Protein AF-F2R8B9-F1 (afdb_monomer_lite)

Foldseek 3Di:
DAFFDQDPVRDTHGDPDDDDDDDDDPLVVQCVVVVHPDSCPGPLNVVLVVPVCVQAVADPVLSVLLSVLLLVLLVLVLVVAAQDDDDSNVVSLVSLVVNLLRRPVVPNVDALVSPDLCSSVSSCVVVVRPDHSVSSSVRSVVSVVVVVVLLVLLVVVCPDPVNVPDDDPVNQVCCCPVSVQHPVNNVSNVVD

Structure (mmCIF, N/CA/C/O backbone):
data_AF-F2R8B9-F1
#
_entry.id   AF-F2R8B9-F1
#
loop_
_atom_site.group_PDB
_atom_site.id
_atom_site.type_symbol
_atom_site.label_atom_id
_atom_site.label_alt_id
_atom_site.label_comp_id
_atom_site.label_asym_id
_atom_site.label_entity_id
_atom_site.label_seq_id
_atom_site.pdbx_PDB_ins_code
_atom_site.Cartn_x
_atom_site.Cartn_y
_atom_site.Cartn_z
_atom_site.occupancy
_atom_site.B_iso_or_equiv
_atom_site.auth_seq_id
_atom_site.auth_comp_id
_atom_site.auth_asym_id
_atom_site.auth_atom_id
_atom_site.pdbx_PDB_model_num
ATOM 1 N N . MET A 1 1 ? -1.316 12.228 27.483 1.00 88.25 1 MET A N 1
ATOM 2 C CA . MET A 1 1 ? -1.878 13.438 28.135 1.00 88.25 1 MET A CA 1
ATOM 3 C C . MET A 1 1 ? -1.806 14.605 27.165 1.00 88.25 1 MET A C 1
ATOM 5 O O . MET A 1 1 ? -0.726 15.134 26.930 1.00 88.25 1 MET A O 1
ATOM 9 N N . MET A 1 2 ? -2.946 14.990 26.603 1.00 95.56 2 MET A N 1
ATOM 10 C CA . MET A 1 2 ? -3.101 16.146 25.724 1.00 95.56 2 MET A CA 1
ATOM 11 C C . MET A 1 2 ? -3.180 17.415 26.576 1.00 95.56 2 MET A C 1
ATOM 13 O O . MET A 1 2 ? -4.106 17.583 27.370 1.00 95.56 2 MET A O 1
ATOM 17 N N . ARG A 1 3 ? -2.172 18.286 26.452 1.00 97.00 3 ARG A N 1
ATOM 18 C CA . ARG A 1 3 ? -2.032 19.501 27.280 1.00 97.00 3 ARG A CA 1
ATOM 19 C C . ARG A 1 3 ? -1.930 20.797 26.483 1.00 97.00 3 ARG A C 1
ATOM 21 O O . ARG A 1 3 ? -2.226 21.846 27.042 1.00 97.00 3 ARG A O 1
ATOM 28 N N . HIS A 1 4 ? -1.525 20.729 25.219 1.00 97.31 4 HIS A N 1
ATOM 29 C CA . HIS A 1 4 ? -1.279 21.908 24.394 1.00 97.31 4 HIS A CA 1
ATOM 30 C C . HIS A 1 4 ? -1.827 21.708 22.982 1.00 97.31 4 HIS A C 1
ATOM 32 O O . HIS A 1 4 ? -1.803 20.592 22.463 1.00 97.31 4 HIS A O 1
ATOM 38 N N . ARG A 1 5 ? -2.270 22.800 22.359 1.00 96.31 5 ARG A N 1
ATOM 39 C CA . ARG A 1 5 ? -2.471 22.920 20.915 1.00 96.31 5 ARG A CA 1
ATOM 40 C C . ARG A 1 5 ? -1.216 23.548 20.313 1.00 96.31 5 ARG A C 1
ATOM 42 O O . ARG A 1 5 ? -0.769 24.586 20.794 1.00 96.31 5 ARG A O 1
ATOM 49 N N . ARG A 1 6 ? -0.664 22.927 19.270 1.00 96.81 6 ARG A N 1
ATOM 50 C CA . ARG A 1 6 ? 0.419 23.510 18.467 1.00 96.81 6 ARG A CA 1
ATOM 51 C C . ARG A 1 6 ? -0.180 24.434 17.401 1.00 96.81 6 ARG A C 1
ATOM 53 O O . ARG A 1 6 ? -1.133 24.028 16.737 1.00 96.81 6 ARG A O 1
ATOM 60 N N . LEU A 1 7 ? 0.342 25.652 17.283 1.00 97.44 7 LEU A N 1
ATOM 61 C CA . LEU A 1 7 ? -0.013 26.613 16.231 1.00 97.44 7 LEU A CA 1
ATOM 62 C C . LEU A 1 7 ? 0.938 26.492 15.027 1.00 97.44 7 LEU A C 1
ATOM 64 O O . LEU A 1 7 ? 1.948 25.788 15.101 1.00 97.44 7 LEU A O 1
ATOM 68 N N . ASP A 1 8 ? 0.615 27.176 13.928 1.00 97.12 8 ASP A N 1
ATOM 69 C CA . ASP A 1 8 ? 1.377 27.115 12.669 1.00 97.12 8 ASP A CA 1
ATOM 70 C C . ASP A 1 8 ? 2.800 27.685 12.802 1.00 97.12 8 ASP A C 1
ATOM 72 O O . ASP A 1 8 ? 3.721 27.224 12.132 1.00 97.12 8 ASP A O 1
ATOM 76 N N . ASP A 1 9 ? 3.005 28.628 13.726 1.00 96.62 9 ASP A N 1
ATOM 77 C CA . ASP A 1 9 ? 4.320 29.168 14.099 1.00 96.62 9 ASP A CA 1
ATOM 78 C C . ASP A 1 9 ? 5.127 28.227 15.021 1.00 96.62 9 ASP A C 1
ATOM 80 O O . ASP A 1 9 ? 6.243 28.541 15.434 1.00 96.62 9 ASP A O 1
ATOM 84 N N . GLY A 1 10 ? 4.566 27.061 15.361 1.00 96.62 10 GLY A N 1
ATOM 85 C CA . GLY A 1 10 ? 5.165 26.060 16.237 1.00 96.62 10 GLY A CA 1
ATOM 86 C C . GLY A 1 10 ? 4.976 26.319 17.733 1.00 96.62 10 GLY A C 1
ATOM 87 O O . GLY A 1 10 ? 5.357 25.455 18.532 1.00 96.62 10 GLY A O 1
ATOM 88 N N . SER A 1 11 ? 4.373 27.444 18.128 1.00 97.44 11 SER A N 1
ATOM 89 C CA . SER A 1 11 ? 4.093 27.757 19.530 1.00 97.44 11 SER A CA 1
ATOM 90 C C . SER A 1 11 ? 3.071 26.787 20.139 1.00 97.44 11 SER A C 1
ATOM 92 O O . SER A 1 11 ? 2.244 26.182 19.447 1.00 97.44 11 SER A O 1
ATOM 94 N N . LEU A 1 12 ? 3.158 26.590 21.459 1.00 97.88 12 LEU A N 1
ATOM 95 C CA . LEU A 1 12 ? 2.305 25.670 22.212 1.00 97.88 12 LEU A CA 1
ATOM 96 C C . LEU A 1 12 ? 1.383 26.455 23.143 1.00 97.88 12 LEU A C 1
ATOM 98 O O . LEU A 1 12 ? 1.830 27.024 24.136 1.00 97.88 12 LEU A O 1
ATOM 102 N N . VAL A 1 13 ? 0.084 26.431 22.856 1.00 97.44 13 VAL A N 1
ATOM 103 C CA . VAL A 1 13 ? -0.937 27.083 23.684 1.00 97.44 13 VAL A CA 1
ATOM 104 C C . VAL A 1 13 ? -1.591 26.043 24.593 1.00 97.44 13 VAL A C 1
ATOM 106 O O . VAL A 1 13 ? -1.991 24.987 24.093 1.00 97.44 13 VAL A O 1
ATOM 109 N N . PRO A 1 14 ? -1.722 26.287 25.910 1.00 97.62 14 PRO A N 1
ATOM 110 C CA . PRO A 1 14 ? -2.419 25.372 26.808 1.00 97.62 14 PRO A CA 1
ATOM 111 C C . PRO A 1 14 ? -3.844 25.072 26.329 1.00 97.62 14 PRO A C 1
ATOM 113 O O . PRO A 1 14 ? -4.579 25.972 25.926 1.00 97.62 14 PRO A O 1
ATOM 116 N N . LEU A 1 15 ? -4.248 23.802 26.387 1.00 97.44 15 LEU A N 1
ATOM 117 C CA . LEU A 1 15 ? -5.636 23.433 26.121 1.00 97.44 15 LEU A CA 1
ATOM 118 C C . LEU A 1 15 ? -6.533 23.925 27.269 1.00 97.44 15 LEU A C 1
ATOM 120 O O . LEU A 1 15 ? -6.156 23.741 28.431 1.00 97.44 15 LEU A O 1
ATOM 124 N N . PRO A 1 16 ? -7.735 24.460 26.975 1.00 95.88 16 PRO A N 1
ATOM 125 C CA . PRO A 1 16 ? -8.705 24.844 28.004 1.00 95.88 16 PRO A CA 1
ATOM 126 C C . PRO A 1 16 ? -9.072 23.678 28.929 1.00 95.88 16 PRO A C 1
ATOM 128 O O . PRO A 1 16 ? -9.224 23.854 30.134 1.00 95.88 16 PRO A O 1
ATOM 131 N N . GLN A 1 17 ? -9.152 22.472 28.362 1.00 96.81 17 GLN A N 1
ATOM 132 C CA . GLN A 1 17 ? -9.369 21.227 29.084 1.00 96.81 17 GLN A CA 1
ATOM 133 C C . GLN A 1 17 ? -8.264 20.228 28.734 1.00 96.81 17 GLN A C 1
ATOM 135 O O . GLN A 1 17 ? -7.987 19.963 27.563 1.00 96.81 17 GLN A O 1
ATOM 140 N N . ARG A 1 18 ? -7.627 19.663 29.762 1.00 96.44 18 ARG A N 1
ATOM 141 C CA . ARG A 1 18 ? -6.611 18.618 29.601 1.00 96.44 18 ARG A CA 1
ATOM 142 C C . ARG A 1 18 ? -7.305 17.283 29.381 1.00 96.44 18 ARG A C 1
ATOM 144 O O . ARG A 1 18 ? -8.150 16.899 30.182 1.00 96.44 18 ARG A O 1
ATOM 151 N N . ASN A 1 19 ? -6.902 16.572 28.336 1.00 96.50 19 ASN A N 1
ATOM 152 C CA . ASN A 1 19 ? -7.514 15.303 27.951 1.00 96.50 19 ASN A CA 1
ATOM 153 C C . ASN A 1 19 ? -6.488 14.164 27.981 1.00 96.50 19 ASN A C 1
ATOM 155 O O . ASN A 1 19 ? -5.269 14.377 27.999 1.00 96.50 19 ASN A O 1
ATOM 159 N N . VAL A 1 20 ? -6.985 12.933 27.959 1.00 97.31 20 VAL A N 1
ATOM 160 C CA . VAL A 1 20 ? -6.176 11.727 27.783 1.00 97.31 20 VAL A CA 1
ATOM 161 C C . VAL A 1 20 ? -6.445 11.184 26.384 1.00 97.31 20 VAL A C 1
ATOM 163 O O . VAL A 1 20 ? -7.590 11.114 25.960 1.00 97.31 20 VAL A O 1
ATOM 166 N N . ASP A 1 21 ? -5.372 10.834 25.686 1.00 95.62 21 ASP A N 1
ATOM 167 C CA . ASP A 1 21 ? -5.393 10.160 24.391 1.00 95.62 21 ASP A CA 1
ATOM 168 C C . ASP A 1 21 ? -4.453 8.958 24.519 1.00 95.62 21 ASP A C 1
ATOM 170 O O . ASP A 1 21 ? -3.326 9.112 25.014 1.00 95.62 21 ASP A O 1
ATOM 174 N N . THR A 1 22 ? -4.949 7.771 24.184 1.00 96.19 22 THR A N 1
ATOM 175 C CA . THR A 1 22 ? -4.231 6.498 24.300 1.00 96.19 22 THR A CA 1
ATOM 176 C C . THR A 1 22 ? -4.379 5.720 23.006 1.00 96.19 22 THR A C 1
ATOM 178 O O . THR A 1 22 ? -5.481 5.616 22.478 1.00 96.19 22 THR A O 1
ATOM 181 N N . GLY A 1 23 ? -3.299 5.089 22.557 1.00 95.69 23 GLY A N 1
ATOM 182 C CA . GLY A 1 23 ? -3.321 4.154 21.439 1.00 95.69 23 GLY A CA 1
ATOM 183 C C . GLY A 1 23 ? -2.624 2.856 21.818 1.00 95.69 23 GLY A C 1
ATOM 184 O O . GLY A 1 23 ? -1.558 2.877 22.435 1.00 95.69 23 GLY A O 1
ATOM 185 N N . LEU A 1 24 ? -3.221 1.733 21.430 1.00 95.88 24 LEU A N 1
ATOM 186 C CA . LEU A 1 24 ? -2.632 0.405 21.534 1.00 95.88 24 LEU A CA 1
ATOM 187 C C . LEU A 1 24 ? -2.786 -0.280 20.177 1.00 95.88 24 LEU A C 1
ATOM 189 O O . LEU A 1 24 ? -3.894 -0.377 19.660 1.00 95.88 24 LEU A O 1
ATOM 193 N N . GLY A 1 25 ? -1.676 -0.718 19.584 1.00 96.19 25 GLY A N 1
ATOM 194 C CA . GLY A 1 25 ? -1.714 -1.388 18.284 1.00 96.19 25 GLY A CA 1
ATOM 195 C C . GLY A 1 25 ? -2.393 -2.748 18.405 1.00 96.19 25 GLY A C 1
ATOM 196 O O . GLY A 1 25 ? -1.872 -3.612 19.111 1.00 96.19 25 GLY A O 1
ATOM 197 N N . LEU A 1 26 ? -3.518 -2.934 17.713 1.00 95.38 26 LEU A N 1
ATOM 198 C CA . LEU A 1 26 ? -4.311 -4.162 17.766 1.00 95.38 26 LEU A CA 1
ATOM 199 C C . LEU A 1 26 ? -3.470 -5.384 17.391 1.00 95.38 26 LEU A C 1
ATOM 201 O O . LEU A 1 26 ? -3.417 -6.345 18.148 1.00 95.38 26 LEU A O 1
ATOM 205 N N . GLU A 1 27 ? -2.745 -5.322 16.276 1.00 95.94 27 GLU A N 1
ATOM 206 C CA . GLU A 1 27 ? -1.936 -6.433 15.775 1.00 95.94 27 GLU A CA 1
ATOM 207 C C . GLU A 1 27 ? -0.760 -6.750 16.702 1.00 95.94 27 GLU A C 1
ATOM 209 O O . GLU A 1 27 ? -0.378 -7.909 16.836 1.00 95.94 27 GLU A O 1
ATOM 214 N N . ARG A 1 28 ? -0.217 -5.735 17.390 1.00 97.25 28 ARG A N 1
ATOM 215 C CA . ARG A 1 28 ? 0.833 -5.927 18.405 1.00 97.25 28 ARG A CA 1
ATOM 216 C C . ARG A 1 28 ? 0.283 -6.579 19.668 1.00 97.25 28 ARG A C 1
ATOM 218 O O . ARG A 1 28 ? 0.936 -7.447 20.237 1.00 97.25 28 ARG A O 1
ATOM 225 N N . LEU A 1 29 ? -0.900 -6.165 20.122 1.00 97.50 29 LEU A N 1
ATOM 226 C CA . LEU A 1 29 ? -1.559 -6.814 21.251 1.00 97.50 29 LEU A CA 1
ATOM 227 C C . LEU A 1 29 ? -1.910 -8.264 20.898 1.00 97.50 29 LEU A C 1
ATOM 229 O O . LEU A 1 29 ? -1.612 -9.165 21.676 1.00 97.50 29 LEU A O 1
ATOM 233 N N . ALA A 1 30 ? -2.481 -8.491 19.715 1.00 97.00 30 ALA A N 1
ATOM 234 C CA . ALA A 1 30 ? -2.823 -9.815 19.216 1.00 97.00 30 ALA A CA 1
ATOM 235 C C . ALA A 1 30 ? -1.588 -10.724 19.144 1.00 97.00 30 ALA A C 1
ATOM 237 O O . ALA A 1 30 ? -1.616 -11.822 19.695 1.00 97.00 30 ALA A O 1
ATOM 238 N N . SER A 1 31 ? -0.474 -10.251 18.568 1.00 97.62 31 SER A N 1
ATOM 239 C CA . SER A 1 31 ? 0.762 -11.038 18.505 1.00 97.62 31 SER A CA 1
ATOM 240 C C . SER A 1 31 ? 1.281 -11.404 19.897 1.00 97.62 31 SER A C 1
ATOM 242 O O . SER A 1 31 ? 1.681 -12.544 20.112 1.00 97.62 31 SER A O 1
ATOM 244 N N . LEU A 1 32 ? 1.225 -10.479 20.864 1.00 97.50 32 LEU A N 1
ATOM 245 C CA . LEU A 1 32 ? 1.626 -10.749 22.249 1.00 97.50 32 LEU A CA 1
ATOM 246 C C . LEU A 1 32 ? 0.734 -11.807 22.912 1.00 97.50 32 LEU A C 1
ATOM 248 O O . LEU A 1 32 ? 1.251 -12.763 23.485 1.00 97.50 32 LEU A O 1
ATOM 252 N N . LEU A 1 33 ? -0.590 -11.664 22.810 1.00 98.12 33 LEU A N 1
ATOM 253 C CA . LEU A 1 33 ? -1.549 -12.605 23.400 1.00 98.12 33 LEU A CA 1
ATOM 254 C C . LEU A 1 33 ? -1.479 -13.999 22.758 1.00 98.12 33 LEU A C 1
ATOM 256 O O . LEU A 1 33 ? -1.744 -14.995 23.424 1.00 98.12 33 LEU A O 1
ATOM 260 N N . GLN A 1 34 ? -1.092 -14.077 21.484 1.00 98.00 34 GLN A N 1
ATOM 261 C CA . GLN A 1 34 ? -0.951 -15.325 20.727 1.00 98.00 34 GLN A CA 1
ATOM 262 C C . GLN A 1 34 ? 0.467 -15.924 20.790 1.00 98.00 34 GLN A C 1
ATOM 264 O O . GLN A 1 34 ? 0.741 -16.920 20.117 1.00 98.00 34 GLN A O 1
ATOM 269 N N . GLY A 1 35 ? 1.387 -15.323 21.557 1.00 97.50 35 GLY A N 1
ATOM 270 C CA . GLY A 1 35 ? 2.766 -15.805 21.692 1.00 97.50 35 GLY A CA 1
ATOM 271 C C . GLY A 1 35 ? 3.580 -15.742 20.393 1.00 97.50 35 GLY A C 1
ATOM 272 O O . GLY A 1 35 ? 4.440 -16.590 20.159 1.00 97.50 35 GLY A O 1
ATOM 273 N N . LYS A 1 36 ? 3.293 -14.771 19.521 1.00 97.50 36 LYS A N 1
ATOM 274 C CA . LYS A 1 36 ? 3.964 -14.563 18.232 1.00 97.50 36 LYS A CA 1
ATOM 275 C C . LYS A 1 36 ? 5.061 -13.505 18.339 1.00 97.50 36 LYS A C 1
ATOM 277 O O . LYS A 1 36 ? 4.911 -12.506 19.039 1.00 97.50 36 LYS A O 1
ATOM 282 N N . SER A 1 37 ? 6.152 -13.695 17.597 1.00 94.88 37 SER A N 1
ATOM 283 C CA . SER A 1 37 ? 7.297 -12.769 17.554 1.00 94.88 37 SER A CA 1
ATOM 284 C C . SER A 1 37 ? 7.140 -11.637 16.529 1.00 94.88 37 SER A C 1
ATOM 286 O O . SER A 1 37 ? 7.911 -10.679 16.548 1.00 94.88 37 SER A O 1
ATOM 288 N N . SER A 1 38 ? 6.141 -11.727 15.648 1.00 95.81 38 SER A N 1
ATOM 289 C CA . SER A 1 38 ? 5.851 -10.753 14.596 1.00 95.81 38 SER A CA 1
ATOM 290 C C . SER A 1 38 ? 4.359 -10.440 14.546 1.00 95.81 38 SER A C 1
ATOM 292 O O . SER A 1 38 ? 3.526 -11.328 14.728 1.00 95.81 38 SER A O 1
ATOM 294 N N . VAL A 1 39 ? 4.015 -9.191 14.216 1.00 96.81 39 VAL A N 1
ATOM 295 C CA . VAL A 1 39 ? 2.624 -8.803 13.914 1.00 96.81 39 VAL A CA 1
ATOM 296 C C . VAL A 1 39 ? 2.087 -9.530 12.691 1.00 96.81 39 VAL A C 1
ATOM 298 O O . VAL A 1 39 ? 0.893 -9.759 12.600 1.00 96.81 39 VAL A O 1
ATOM 301 N N . PHE A 1 40 ? 2.965 -9.924 11.769 1.00 96.38 40 PHE A N 1
ATOM 302 C CA . PHE A 1 40 ? 2.555 -10.677 10.594 1.00 96.38 40 PHE A CA 1
ATOM 303 C C . PHE A 1 40 ? 2.148 -12.100 10.944 1.00 96.38 40 PHE A C 1
ATOM 305 O O . PHE A 1 40 ? 1.465 -12.694 10.141 1.00 96.38 40 PHE A O 1
ATOM 312 N N . ASP A 1 41 ? 2.520 -12.640 12.107 1.00 95.50 41 ASP A N 1
ATOM 313 C CA . ASP A 1 41 ? 2.211 -14.023 12.483 1.00 95.50 41 ASP A CA 1
ATOM 314 C C . ASP A 1 41 ? 0.916 -14.174 13.288 1.00 95.50 41 ASP A C 1
ATOM 316 O O . ASP A 1 41 ? 0.594 -15.290 13.710 1.00 95.50 41 ASP A O 1
ATOM 320 N N . CYS A 1 42 ? 0.209 -13.068 13.544 1.00 95.19 42 CYS A N 1
ATOM 321 C CA . CYS A 1 42 ? -1.087 -13.114 14.203 1.00 95.19 42 CYS A CA 1
ATOM 322 C C . CYS A 1 42 ? -2.211 -13.480 13.227 1.00 95.19 42 CYS A C 1
ATOM 324 O O . CYS A 1 42 ? -2.101 -13.305 12.011 1.00 95.19 42 CYS A O 1
ATOM 326 N N . ASP A 1 43 ? -3.315 -13.946 13.798 1.00 94.56 43 ASP A N 1
ATOM 327 C CA . ASP A 1 43 ? -4.544 -14.338 13.103 1.00 94.56 43 ASP A CA 1
ATOM 328 C C . ASP A 1 43 ? -5.081 -13.300 12.103 1.00 94.56 43 ASP A C 1
ATOM 330 O O . ASP A 1 43 ? -5.570 -13.666 11.036 1.00 94.56 43 ASP A O 1
ATOM 334 N N . VAL A 1 44 ? -4.922 -12.001 12.376 1.00 93.00 44 VAL A N 1
ATOM 335 C CA . VAL A 1 44 ? -5.348 -10.922 11.461 1.00 93.00 44 VAL A CA 1
ATOM 336 C C . VAL A 1 44 ? -4.673 -11.025 10.079 1.00 93.00 44 VAL A C 1
ATOM 338 O O . VAL A 1 44 ? -5.234 -10.592 9.070 1.00 93.00 44 VAL A O 1
ATOM 341 N N . PHE A 1 45 ? -3.469 -11.598 10.005 1.00 95.62 45 PHE A N 1
ATOM 342 C CA . PHE A 1 45 ? -2.727 -11.811 8.759 1.00 95.62 45 PHE A CA 1
ATOM 343 C C . PHE A 1 45 ? -2.823 -13.246 8.222 1.00 95.62 45 PHE A C 1
ATOM 345 O O . PHE A 1 45 ? -2.249 -13.527 7.169 1.00 95.62 45 PHE A O 1
ATOM 352 N N . ASP A 1 46 ? -3.554 -14.154 8.874 1.00 94.06 46 ASP A N 1
ATOM 353 C CA . ASP A 1 46 ? -3.570 -15.571 8.495 1.00 94.06 46 ASP A CA 1
ATOM 354 C C . ASP A 1 46 ? -4.040 -15.842 7.058 1.00 94.06 46 ASP A C 1
ATOM 356 O O . ASP A 1 46 ? -3.361 -16.610 6.368 1.00 94.06 46 ASP A O 1
ATOM 360 N N . PRO A 1 47 ? -5.118 -15.218 6.537 1.00 95.88 47 PRO A N 1
ATOM 361 C CA . PRO A 1 47 ? -5.501 -15.409 5.138 1.00 95.88 47 PRO A CA 1
ATOM 362 C C . PRO A 1 47 ? -4.390 -14.977 4.174 1.00 95.88 47 PRO A C 1
ATOM 364 O O . PRO A 1 47 ? -4.055 -15.706 3.241 1.00 95.88 47 PRO A O 1
ATOM 367 N N . TRP A 1 48 ? -3.756 -13.832 4.447 1.00 96.69 48 TRP A N 1
ATOM 368 C CA . TRP A 1 48 ? -2.660 -13.288 3.641 1.00 96.69 48 TRP A CA 1
ATOM 369 C C . TRP A 1 48 ? -1.439 -14.216 3.643 1.00 96.69 48 TRP A C 1
ATOM 371 O O . TRP A 1 48 ? -0.909 -14.543 2.582 1.00 96.69 48 TRP A O 1
ATOM 381 N N . ARG A 1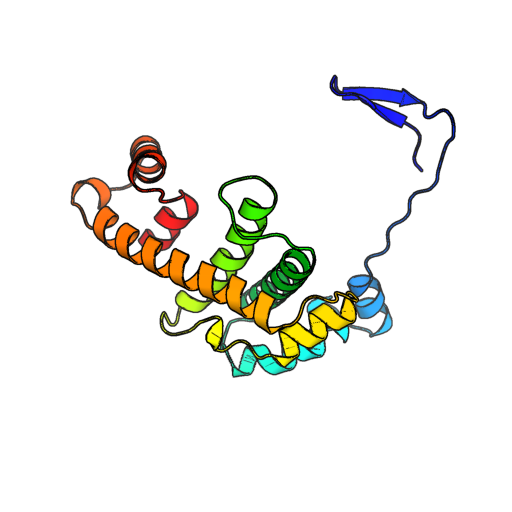 49 ? -1.044 -14.713 4.820 1.00 94.62 49 ARG A N 1
ATOM 382 C CA . ARG A 1 49 ? 0.038 -15.694 5.004 1.00 94.62 49 ARG A CA 1
ATOM 383 C C . ARG A 1 49 ? -0.218 -17.021 4.314 1.00 94.62 49 ARG A C 1
ATOM 385 O O . ARG A 1 49 ? 0.719 -17.634 3.820 1.00 94.62 49 ARG A O 1
ATOM 392 N N . ARG A 1 50 ? -1.465 -17.488 4.307 1.00 95.50 50 ARG A N 1
ATOM 393 C CA . ARG A 1 50 ? -1.831 -18.769 3.700 1.00 95.50 50 ARG A CA 1
ATOM 394 C C . ARG A 1 50 ? -1.849 -18.688 2.177 1.00 95.50 50 ARG A C 1
ATOM 396 O O . ARG A 1 50 ? -1.396 -19.616 1.517 1.00 95.50 50 ARG A O 1
ATOM 403 N N . LEU A 1 51 ? -2.397 -17.605 1.626 1.00 96.75 51 LEU A N 1
ATOM 404 C CA . LEU A 1 51 ? -2.708 -17.519 0.200 1.00 96.75 51 LEU A CA 1
ATOM 405 C C . LEU A 1 51 ? -1.583 -16.899 -0.635 1.00 96.75 51 LEU A C 1
ATOM 407 O O . LEU A 1 51 ? -1.340 -17.359 -1.750 1.00 96.75 51 LEU A O 1
ATOM 411 N N . LEU A 1 52 ? -0.872 -15.887 -0.124 1.00 95.25 52 LEU A N 1
ATOM 412 C CA . LEU A 1 52 ? 0.136 -15.188 -0.928 1.00 95.25 52 LEU A CA 1
ATOM 413 C C . LEU A 1 52 ? 1.369 -16.027 -1.297 1.00 95.25 52 LEU A C 1
ATOM 415 O O . LEU A 1 52 ? 1.778 -15.926 -2.450 1.00 95.25 52 LEU A O 1
ATOM 419 N N . PRO A 1 53 ? 1.966 -16.857 -0.418 1.00 94.62 53 PRO A N 1
ATOM 420 C CA . PRO A 1 53 ? 3.183 -17.594 -0.774 1.00 94.62 53 PRO A CA 1
ATOM 421 C C . PRO A 1 53 ? 2.987 -18.587 -1.926 1.00 94.62 53 PRO A C 1
ATOM 423 O O . PRO A 1 53 ? 3.889 -18.773 -2.739 1.00 94.62 53 PRO A O 1
ATOM 426 N N . GLY A 1 54 ? 1.804 -19.207 -2.014 1.00 92.94 54 GLY A N 1
ATOM 427 C CA . GLY A 1 54 ? 1.454 -20.109 -3.116 1.00 92.94 54 GLY A CA 1
ATOM 428 C C . GLY A 1 54 ? 1.174 -19.379 -4.432 1.00 92.94 54 GLY A C 1
ATOM 429 O O . GLY A 1 54 ? 1.319 -19.962 -5.502 1.00 92.94 54 GLY A O 1
ATOM 430 N N . LEU A 1 55 ? 0.797 -18.102 -4.352 1.00 94.81 55 LEU A N 1
ATOM 431 C CA . LEU A 1 55 ? 0.524 -17.250 -5.503 1.00 94.81 55 LEU A CA 1
ATOM 432 C C . LEU A 1 55 ? 1.794 -16.596 -6.053 1.00 94.81 55 LEU A C 1
ATOM 434 O O . LEU A 1 55 ? 2.039 -16.585 -7.259 1.00 94.81 55 LEU A O 1
ATOM 438 N N . TRP A 1 56 ? 2.603 -16.040 -5.154 1.00 94.94 56 TRP A N 1
ATOM 439 C CA . TRP A 1 56 ? 3.830 -15.325 -5.460 1.00 94.94 56 TRP A CA 1
ATOM 440 C C . TRP A 1 56 ? 4.956 -15.868 -4.571 1.00 94.94 56 TRP A C 1
ATOM 442 O O . TRP A 1 56 ? 5.013 -15.523 -3.387 1.00 94.94 56 TRP A O 1
ATOM 452 N N . PRO A 1 57 ? 5.874 -16.686 -5.123 1.00 93.62 57 PRO A N 1
ATOM 453 C CA . PRO A 1 57 ? 6.995 -17.239 -4.372 1.00 93.62 57 PRO A CA 1
ATOM 454 C C . PRO A 1 57 ? 8.035 -16.138 -4.143 1.00 93.62 57 PRO A C 1
ATOM 456 O O . PRO A 1 57 ? 8.945 -15.926 -4.944 1.00 93.62 57 PRO A O 1
ATOM 459 N N . LEU A 1 58 ? 7.827 -15.380 -3.073 1.00 93.38 58 LEU A N 1
ATOM 460 C CA . LEU A 1 58 ? 8.633 -14.242 -2.661 1.00 93.38 58 LEU A CA 1
ATOM 461 C C . LEU A 1 58 ? 9.346 -14.563 -1.344 1.00 93.38 58 LEU A C 1
ATOM 463 O O . LEU A 1 58 ? 8.830 -15.295 -0.504 1.00 93.38 58 LEU A O 1
ATOM 467 N N . GLU A 1 59 ? 10.503 -13.940 -1.139 1.00 94.44 59 GLU A N 1
ATOM 468 C CA . GLU A 1 59 ? 11.189 -13.920 0.157 1.00 94.44 59 GLU A CA 1
ATOM 469 C C . GLU A 1 59 ? 10.296 -13.311 1.252 1.00 94.44 59 GLU A C 1
ATOM 471 O O . GLU A 1 59 ? 9.517 -12.387 0.992 1.00 94.44 59 GLU A O 1
ATOM 476 N N . GLU A 1 60 ? 10.475 -13.748 2.500 1.00 94.12 60 GLU A N 1
ATOM 477 C CA . GLU A 1 60 ? 9.649 -13.363 3.658 1.00 94.12 60 GLU A CA 1
ATOM 478 C C . GLU A 1 60 ? 9.466 -11.839 3.795 1.00 94.12 60 GLU A C 1
ATOM 480 O O . GLU A 1 60 ? 8.355 -11.336 3.969 1.00 94.12 60 GLU A O 1
ATOM 485 N N . THR A 1 61 ? 10.545 -11.065 3.650 1.00 95.00 61 THR A N 1
ATOM 486 C CA . THR A 1 61 ? 10.492 -9.593 3.715 1.00 95.00 61 THR A CA 1
ATOM 487 C C . THR A 1 61 ? 9.601 -8.997 2.621 1.00 95.00 61 THR A C 1
ATOM 489 O O . THR A 1 61 ? 8.873 -8.032 2.862 1.00 95.00 61 THR A O 1
ATOM 492 N N . SER A 1 62 ? 9.638 -9.575 1.419 1.00 94.75 62 SER A N 1
ATOM 493 C CA . SER A 1 62 ? 8.825 -9.138 0.282 1.00 94.75 62 SER A CA 1
ATOM 494 C C . SER A 1 62 ? 7.363 -9.549 0.459 1.00 94.75 62 SER A C 1
ATOM 496 O O . SER A 1 62 ? 6.480 -8.737 0.192 1.00 94.75 62 SER A O 1
ATOM 498 N N . LEU A 1 63 ? 7.094 -10.747 0.992 1.00 96.06 63 LEU A N 1
ATOM 499 C CA . LEU A 1 63 ? 5.739 -11.190 1.346 1.00 96.06 63 LEU A CA 1
ATOM 500 C C . LEU A 1 63 ? 5.088 -10.268 2.377 1.00 96.06 63 LEU A C 1
ATOM 502 O O . LEU A 1 63 ? 3.940 -9.858 2.194 1.00 96.06 63 LEU A O 1
ATOM 506 N N . ARG A 1 64 ? 5.818 -9.889 3.431 1.00 96.75 64 ARG A N 1
ATOM 507 C CA . ARG A 1 64 ? 5.331 -8.948 4.454 1.00 96.75 64 ARG A CA 1
ATOM 508 C C . ARG A 1 64 ? 5.001 -7.585 3.860 1.00 96.75 64 ARG A C 1
ATOM 510 O O . ARG A 1 64 ? 3.937 -7.041 4.145 1.00 96.75 64 ARG A O 1
ATOM 517 N N . LEU A 1 65 ? 5.879 -7.060 3.002 1.00 96.69 65 LEU A N 1
ATOM 518 C CA . LEU A 1 65 ? 5.654 -5.796 2.299 1.00 96.69 65 LEU A CA 1
ATOM 519 C C . LEU A 1 65 ? 4.402 -5.865 1.423 1.00 96.69 65 LEU A C 1
ATOM 521 O O . LEU A 1 65 ? 3.550 -4.983 1.511 1.00 96.69 65 LEU A O 1
ATOM 525 N N . VAL A 1 66 ? 4.279 -6.905 0.594 1.00 97.19 66 VAL A N 1
ATOM 526 C CA . VAL A 1 66 ? 3.130 -7.079 -0.303 1.00 97.19 66 VAL A CA 1
ATOM 527 C C . VAL A 1 66 ? 1.834 -7.213 0.497 1.00 97.19 66 VAL A C 1
ATOM 529 O O . VAL A 1 66 ? 0.863 -6.533 0.173 1.00 97.19 66 VAL A O 1
ATOM 532 N N . SER A 1 67 ? 1.838 -8.005 1.573 1.00 97.31 67 SER A N 1
ATOM 533 C CA . SER A 1 67 ? 0.684 -8.183 2.465 1.00 97.31 67 SER A CA 1
ATOM 534 C C . SER A 1 67 ? 0.231 -6.857 3.076 1.00 97.31 67 SER A C 1
ATOM 536 O O . SER A 1 67 ? -0.931 -6.480 2.958 1.00 97.31 67 SER A O 1
ATOM 538 N N . ASP A 1 68 ? 1.154 -6.121 3.698 1.00 98.06 68 ASP A N 1
ATOM 539 C CA . ASP A 1 68 ? 0.870 -4.845 4.359 1.00 98.06 68 ASP A CA 1
ATOM 540 C C . ASP A 1 68 ? 0.355 -3.785 3.375 1.00 98.06 68 ASP A C 1
ATOM 542 O O . ASP A 1 68 ? -0.661 -3.126 3.617 1.00 98.06 68 ASP A O 1
ATOM 546 N N . HIS A 1 69 ? 1.027 -3.642 2.232 1.00 98.44 69 HIS A N 1
ATOM 547 C CA . HIS A 1 69 ? 0.696 -2.604 1.264 1.00 98.44 69 HIS A CA 1
ATOM 548 C C . HIS A 1 69 ? -0.592 -2.905 0.501 1.00 98.44 69 HIS A C 1
ATOM 550 O O . HIS A 1 69 ? -1.354 -1.973 0.242 1.00 98.44 69 HIS A O 1
ATOM 556 N N . LEU A 1 70 ? -0.870 -4.170 0.163 1.00 98.31 70 LEU A N 1
ATOM 557 C CA . LEU A 1 70 ? -2.149 -4.543 -0.439 1.00 98.31 70 LEU A CA 1
ATOM 558 C C . LEU A 1 70 ? -3.293 -4.389 0.555 1.00 98.31 70 LEU A C 1
ATOM 560 O O . LEU A 1 70 ? -4.292 -3.771 0.197 1.00 98.31 70 LEU A O 1
ATOM 564 N N . ARG A 1 71 ? -3.141 -4.847 1.805 1.00 97.88 71 ARG A N 1
ATOM 565 C CA . ARG A 1 71 ? -4.166 -4.656 2.843 1.00 97.88 71 ARG A CA 1
ATOM 566 C C . ARG A 1 71 ? -4.464 -3.170 3.053 1.00 97.88 71 ARG A C 1
ATOM 568 O O . ARG A 1 71 ? -5.621 -2.763 3.037 1.00 97.88 71 ARG A O 1
ATOM 575 N N . SER A 1 72 ? -3.422 -2.342 3.144 1.00 98.38 72 SER A N 1
ATOM 576 C CA . SER A 1 72 ? -3.555 -0.883 3.238 1.00 98.38 72 SER A CA 1
ATOM 577 C C . SER A 1 72 ? -4.231 -0.276 2.006 1.00 98.38 72 SER A C 1
ATOM 579 O O . SER A 1 72 ? -5.095 0.586 2.140 1.00 98.38 72 SER A O 1
ATOM 581 N N . ALA A 1 73 ? -3.867 -0.719 0.798 1.00 98.62 73 ALA A N 1
ATOM 582 C CA . ALA A 1 73 ? -4.485 -0.242 -0.434 1.00 98.62 73 ALA A CA 1
ATOM 583 C C . ALA A 1 73 ? -5.974 -0.607 -0.503 1.00 98.62 73 ALA A C 1
ATOM 585 O O . ALA A 1 73 ? -6.770 0.249 -0.877 1.00 98.62 73 ALA A O 1
ATOM 586 N N . VAL A 1 74 ? -6.352 -1.825 -0.100 1.00 98.62 74 VAL A N 1
ATOM 587 C CA . VAL A 1 74 ? -7.754 -2.265 -0.023 1.00 98.62 74 VAL A CA 1
ATOM 588 C C . VAL A 1 74 ? -8.549 -1.342 0.898 1.00 98.62 74 VAL A C 1
ATOM 590 O O . VAL A 1 74 ? -9.542 -0.776 0.449 1.00 98.62 74 VAL A O 1
ATOM 593 N N . VAL A 1 75 ? -8.070 -1.102 2.125 1.00 98.38 75 VAL A N 1
ATOM 594 C CA . VAL A 1 75 ? -8.756 -0.219 3.087 1.00 98.38 75 VAL A CA 1
ATOM 595 C C . VAL A 1 75 ? -8.891 1.199 2.539 1.00 98.38 75 VAL A C 1
ATOM 597 O O . VAL A 1 75 ? -9.976 1.771 2.521 1.00 98.38 75 VAL A O 1
ATOM 600 N N . VAL A 1 76 ? -7.807 1.768 2.014 1.00 98.38 76 VAL A N 1
ATOM 601 C CA . VAL A 1 76 ? -7.809 3.140 1.489 1.00 98.38 76 VAL A CA 1
ATOM 602 C C . VAL A 1 76 ? -8.743 3.288 0.277 1.00 98.38 76 VAL A C 1
ATOM 604 O O . VAL A 1 76 ? -9.401 4.320 0.131 1.00 98.38 76 VAL A O 1
ATOM 607 N N . ILE A 1 77 ? -8.839 2.273 -0.588 1.00 98.62 77 ILE A N 1
ATOM 608 C CA . ILE A 1 77 ? -9.795 2.261 -1.707 1.00 98.62 77 ILE A CA 1
ATOM 609 C C . ILE A 1 77 ? -11.233 2.100 -1.203 1.00 98.62 77 ILE A C 1
ATOM 611 O O . ILE A 1 77 ? -12.127 2.769 -1.735 1.00 98.62 77 ILE A O 1
ATOM 615 N N . GLY A 1 78 ? -11.438 1.257 -0.184 1.00 98.31 78 GLY A N 1
ATOM 616 C CA . GLY A 1 78 ? -12.716 1.042 0.492 1.00 98.31 78 GLY A CA 1
ATOM 617 C C . GLY A 1 78 ? -13.297 2.324 1.093 1.00 98.31 78 GLY A C 1
ATOM 618 O O . GLY A 1 78 ? -14.502 2.536 1.001 1.00 98.31 78 GLY A O 1
ATOM 619 N N . ASP A 1 79 ? -12.436 3.234 1.562 1.00 97.69 79 ASP A N 1
ATOM 620 C CA . ASP A 1 79 ? -12.799 4.580 2.042 1.00 97.69 79 ASP A CA 1
ATOM 621 C C . ASP A 1 79 ? -13.003 5.609 0.906 1.00 97.69 79 ASP A C 1
ATOM 623 O O . ASP A 1 79 ? -13.129 6.814 1.139 1.00 97.69 79 ASP A O 1
ATOM 627 N N . GLY A 1 80 ? -13.003 5.168 -0.355 1.00 97.56 80 GLY A N 1
ATOM 628 C CA . GLY A 1 80 ? -13.296 6.011 -1.516 1.00 97.56 80 GLY A CA 1
ATOM 629 C C . GLY A 1 80 ? -12.088 6.724 -2.132 1.00 97.56 80 GLY A C 1
ATOM 630 O O . GLY A 1 80 ? -12.244 7.473 -3.098 1.00 97.56 80 GLY A O 1
ATOM 631 N N . VAL A 1 81 ? -10.863 6.492 -1.649 1.00 98.38 81 VAL A N 1
ATOM 632 C CA . VAL A 1 81 ? -9.667 7.092 -2.262 1.00 98.38 81 VAL A CA 1
ATOM 633 C C . VAL A 1 81 ? -9.358 6.403 -3.593 1.00 98.38 81 VAL A C 1
ATOM 635 O O . VAL A 1 81 ? -9.550 5.199 -3.771 1.00 98.38 81 VAL A O 1
ATOM 638 N N . ARG A 1 82 ? -8.872 7.177 -4.566 1.00 98.31 82 ARG A N 1
ATOM 639 C CA . ARG A 1 82 ? -8.432 6.679 -5.875 1.00 98.31 82 ARG A CA 1
ATOM 640 C C . ARG A 1 82 ? -6.991 7.115 -6.159 1.00 98.31 82 ARG A C 1
ATOM 642 O O . ARG A 1 82 ? -6.596 8.194 -5.707 1.00 98.31 82 ARG A O 1
ATOM 649 N N . PRO A 1 83 ? -6.192 6.311 -6.887 1.00 97.94 83 PRO A N 1
ATOM 650 C CA . PRO A 1 83 ? -4.828 6.679 -7.257 1.00 97.94 83 PRO A CA 1
ATOM 651 C C . PRO A 1 83 ? -4.786 8.020 -7.998 1.00 97.94 83 PRO A C 1
ATOM 653 O O . PRO A 1 83 ? -5.567 8.261 -8.919 1.00 97.94 83 PRO A O 1
ATOM 656 N N . GLY A 1 84 ? -3.854 8.889 -7.607 1.00 94.44 84 GLY A N 1
ATOM 657 C CA . GLY A 1 84 ? -3.767 10.266 -8.095 1.00 94.44 84 GLY A CA 1
ATOM 658 C C . GLY A 1 84 ? -2.344 10.819 -8.080 1.00 94.44 84 GLY A C 1
ATOM 659 O O . GLY A 1 84 ? -1.406 10.160 -7.633 1.00 94.44 84 GLY A O 1
ATOM 660 N N . ALA A 1 85 ? -2.168 12.033 -8.605 1.00 87.25 85 ALA A N 1
ATOM 661 C CA . ALA A 1 85 ? -0.858 12.682 -8.683 1.00 87.25 85 ALA A CA 1
ATOM 662 C C . ALA A 1 85 ? -0.426 13.360 -7.375 1.00 87.25 85 ALA A C 1
ATOM 664 O O . ALA A 1 85 ? 0.771 13.513 -7.153 1.00 87.25 85 ALA A O 1
ATOM 665 N N . THR A 1 86 ? -1.372 13.726 -6.506 1.00 88.62 86 THR A N 1
ATOM 666 C CA . THR A 1 86 ? -1.121 14.478 -5.267 1.00 88.62 86 THR A CA 1
ATOM 667 C C . THR A 1 86 ? -1.948 13.937 -4.094 1.00 88.62 86 THR A C 1
ATOM 669 O O . THR A 1 86 ? -2.830 13.087 -4.262 1.00 88.62 86 THR A O 1
ATOM 672 N N . GLY A 1 87 ? -1.636 14.405 -2.882 1.00 94.69 87 GLY A N 1
ATOM 673 C CA . GLY A 1 87 ? -2.407 14.120 -1.669 1.00 94.69 87 GLY A CA 1
ATOM 674 C C . GLY A 1 87 ? -2.568 12.626 -1.368 1.00 94.69 87 GLY A C 1
ATOM 675 O O . GLY A 1 87 ? -1.643 11.832 -1.531 1.00 94.69 87 GLY A O 1
ATOM 676 N N . ARG A 1 88 ? -3.770 12.230 -0.934 1.00 97.00 88 ARG A N 1
ATOM 677 C CA . ARG A 1 88 ? -4.090 10.838 -0.559 1.00 97.00 88 ARG A CA 1
ATOM 678 C C . ARG A 1 88 ? -3.970 9.875 -1.743 1.00 97.00 88 ARG A C 1
ATOM 680 O O . ARG A 1 88 ? -3.450 8.772 -1.592 1.00 97.00 88 ARG A O 1
ATOM 687 N N . GLY A 1 89 ? -4.375 10.319 -2.934 1.00 97.38 89 GLY A N 1
ATOM 688 C CA . GLY A 1 89 ? -4.268 9.520 -4.152 1.00 97.38 89 GLY A CA 1
ATOM 689 C C . GLY A 1 89 ? -2.820 9.234 -4.551 1.00 97.38 89 GLY A C 1
ATOM 690 O O . GLY A 1 89 ? -2.530 8.144 -5.044 1.00 97.38 89 GLY A O 1
ATOM 691 N N . TYR A 1 90 ? -1.898 10.167 -4.293 1.00 92.69 90 TYR A N 1
ATOM 692 C CA . TYR A 1 90 ? -0.463 9.941 -4.492 1.00 92.69 90 TYR A CA 1
ATOM 693 C C . TYR A 1 90 ? 0.073 8.834 -3.588 1.00 92.69 90 TYR A C 1
ATOM 695 O O . TYR A 1 90 ? 0.804 7.958 -4.050 1.00 92.69 90 TYR A O 1
ATOM 703 N N . VAL A 1 91 ? -0.317 8.845 -2.311 1.00 95.50 91 VAL A N 1
ATOM 704 C CA . VAL A 1 91 ? 0.104 7.826 -1.341 1.00 95.50 91 VAL A CA 1
ATOM 705 C C . VAL A 1 91 ? -0.402 6.446 -1.759 1.00 95.50 91 VAL A C 1
ATOM 707 O O . VAL A 1 91 ? 0.410 5.529 -1.877 1.00 95.50 91 VAL A O 1
ATOM 710 N N . LEU A 1 92 ? -1.696 6.317 -2.080 1.00 98.25 92 LEU A N 1
ATOM 711 C CA . LEU A 1 92 ? -2.281 5.062 -2.568 1.00 98.25 92 LEU A CA 1
ATOM 712 C C . LEU A 1 92 ? -1.556 4.551 -3.821 1.00 98.25 92 LEU A C 1
ATOM 714 O O . LEU A 1 92 ? -1.161 3.389 -3.889 1.00 98.25 92 LEU A O 1
ATOM 718 N N . ARG A 1 93 ? -1.311 5.441 -4.790 1.00 95.88 93 ARG A N 1
ATOM 719 C CA . ARG A 1 93 ? -0.564 5.116 -6.009 1.00 95.88 93 ARG A CA 1
ATOM 720 C C . ARG A 1 93 ? 0.821 4.547 -5.696 1.00 95.88 93 ARG A C 1
ATOM 722 O O . ARG A 1 93 ? 1.222 3.568 -6.318 1.00 95.88 93 ARG A O 1
ATOM 729 N N . ARG A 1 94 ? 1.559 5.132 -4.745 1.00 92.94 94 ARG A N 1
ATOM 730 C CA . ARG A 1 94 ? 2.884 4.619 -4.356 1.00 92.94 94 ARG A CA 1
ATOM 731 C C . ARG A 1 94 ? 2.812 3.242 -3.700 1.00 92.94 94 ARG A C 1
ATOM 733 O O . ARG A 1 94 ? 3.670 2.421 -4.000 1.00 92.94 94 ARG A O 1
ATOM 740 N N . LEU A 1 95 ? 1.822 2.988 -2.839 1.00 96.62 95 LEU A N 1
ATOM 741 C CA . LEU A 1 95 ? 1.651 1.677 -2.200 1.00 96.62 95 LEU A CA 1
ATOM 742 C C . LEU A 1 95 ? 1.460 0.581 -3.254 1.00 96.62 95 LEU A C 1
ATOM 744 O O . LEU A 1 95 ? 2.221 -0.384 -3.274 1.00 96.62 95 LEU A O 1
ATOM 748 N N . ILE A 1 96 ? 0.519 0.788 -4.183 1.00 97.88 96 ILE A N 1
ATOM 749 C CA . ILE A 1 96 ? 0.222 -0.166 -5.263 1.00 97.88 96 ILE A CA 1
ATOM 750 C C . ILE A 1 96 ? 1.455 -0.383 -6.146 1.00 97.88 96 ILE A C 1
ATOM 752 O O . ILE A 1 96 ? 1.832 -1.517 -6.426 1.00 97.88 96 ILE A O 1
ATOM 756 N N . ARG A 1 97 ? 2.132 0.693 -6.562 1.00 94.12 97 ARG A N 1
ATOM 757 C CA . ARG A 1 97 ? 3.318 0.572 -7.423 1.00 94.12 97 ARG A CA 1
ATOM 758 C C . ARG A 1 97 ? 4.481 -0.128 -6.737 1.00 94.12 97 ARG A C 1
ATOM 760 O O . ARG A 1 97 ? 5.182 -0.877 -7.399 1.00 94.12 97 ARG A O 1
ATOM 767 N N . ARG A 1 98 ? 4.663 0.063 -5.428 1.00 92.75 98 ARG A N 1
ATOM 768 C CA . ARG A 1 98 ? 5.707 -0.634 -4.670 1.00 92.75 98 ARG A CA 1
ATOM 769 C C . ARG A 1 98 ? 5.457 -2.140 -4.608 1.00 92.75 98 ARG A C 1
ATOM 771 O O . ARG A 1 98 ? 6.409 -2.900 -4.741 1.00 92.75 98 ARG A O 1
ATOM 778 N N . VAL A 1 99 ? 4.198 -2.561 -4.473 1.00 96.56 99 VAL A N 1
ATOM 779 C CA . VAL A 1 99 ? 3.812 -3.975 -4.613 1.00 96.56 99 VAL A CA 1
ATOM 780 C C . VAL A 1 99 ? 4.183 -4.485 -6.003 1.00 96.56 99 VAL A C 1
ATOM 782 O O 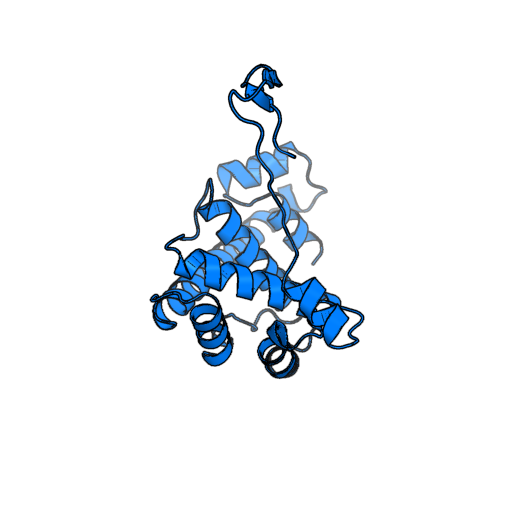. VAL A 1 99 ? 4.904 -5.469 -6.117 1.00 96.56 99 VAL A O 1
ATOM 785 N N . LEU A 1 100 ? 3.756 -3.784 -7.056 1.00 95.19 100 LEU A N 1
ATOM 786 C CA . LEU A 1 100 ? 4.013 -4.187 -8.441 1.00 95.19 100 LEU A CA 1
ATOM 787 C C . LEU A 1 100 ? 5.511 -4.288 -8.762 1.00 95.19 100 LEU A C 1
ATOM 789 O O . LEU A 1 100 ? 5.927 -5.257 -9.386 1.00 95.19 100 LEU A O 1
ATOM 793 N N . THR A 1 101 ? 6.334 -3.349 -8.286 1.00 90.31 101 THR A N 1
ATOM 794 C CA . THR A 1 101 ? 7.797 -3.411 -8.435 1.00 90.31 101 THR A CA 1
ATOM 795 C C . THR A 1 101 ? 8.382 -4.674 -7.802 1.00 90.31 101 THR A C 1
ATOM 797 O O . THR A 1 101 ? 9.228 -5.318 -8.410 1.00 90.31 101 THR A O 1
ATOM 800 N N . VAL A 1 102 ? 7.916 -5.064 -6.609 1.00 92.12 102 VAL A N 1
ATOM 801 C CA . VAL A 1 102 ? 8.360 -6.308 -5.958 1.00 92.12 102 VAL A CA 1
ATOM 802 C C . VAL A 1 102 ? 7.917 -7.537 -6.752 1.00 92.12 102 VAL A C 1
ATOM 804 O O . VAL A 1 102 ? 8.711 -8.454 -6.935 1.00 92.12 102 VAL A O 1
ATOM 807 N N . LEU A 1 103 ? 6.676 -7.558 -7.248 1.00 93.75 103 LEU A N 1
ATOM 808 C CA . LEU A 1 103 ? 6.166 -8.686 -8.032 1.00 93.75 103 LEU A CA 1
ATOM 809 C C . LEU A 1 103 ? 6.942 -8.871 -9.340 1.00 93.75 103 LEU A C 1
ATOM 811 O O . LEU A 1 103 ? 7.288 -9.999 -9.683 1.00 93.75 103 LEU A O 1
ATOM 815 N N . TRP A 1 104 ? 7.232 -7.778 -10.044 1.00 92.00 104 TRP A N 1
ATOM 816 C CA . TRP A 1 104 ? 7.838 -7.814 -11.374 1.00 92.00 104 TRP A CA 1
ATOM 817 C C . TRP A 1 104 ? 9.346 -8.004 -11.391 1.00 92.00 104 TRP A C 1
ATOM 819 O O . TRP A 1 104 ? 9.864 -8.367 -12.443 1.00 92.00 104 TRP A O 1
ATOM 829 N N . ARG A 1 105 ? 10.027 -7.796 -10.256 1.00 85.00 105 ARG A N 1
ATOM 830 C CA . ARG A 1 105 ? 11.483 -7.948 -10.150 1.00 85.00 105 ARG A CA 1
ATOM 831 C C . ARG A 1 105 ? 11.958 -9.311 -10.656 1.00 85.00 105 ARG A C 1
ATOM 833 O O . ARG A 1 105 ? 12.926 -9.383 -11.400 1.00 85.00 105 ARG A O 1
ATOM 840 N N . ASP A 1 106 ? 11.253 -10.368 -10.258 1.00 80.00 106 ASP A N 1
ATOM 841 C CA . ASP A 1 106 ? 11.656 -11.744 -10.561 1.00 80.00 106 ASP A CA 1
ATOM 842 C C . ASP A 1 106 ? 10.803 -12.356 -11.693 1.00 80.00 106 ASP A C 1
ATOM 844 O O . ASP A 1 106 ? 11.260 -13.249 -12.405 1.00 80.00 106 ASP A O 1
ATOM 848 N N . ASP A 1 107 ? 9.566 -11.876 -11.888 1.00 88.81 107 ASP A N 1
ATOM 849 C CA . ASP A 1 107 ? 8.694 -12.301 -12.989 1.00 88.81 107 ASP A CA 1
ATOM 850 C C . ASP A 1 107 ? 7.725 -11.177 -13.431 1.00 88.81 107 ASP A C 1
ATOM 852 O O . ASP A 1 107 ? 6.737 -10.893 -12.741 1.00 88.81 107 ASP A O 1
ATOM 856 N N . PRO A 1 108 ? 7.926 -10.564 -14.615 1.00 87.56 108 PRO A N 1
ATOM 857 C CA . PRO A 1 108 ? 7.090 -9.468 -15.114 1.00 87.56 108 PRO A CA 1
ATOM 858 C C . PRO A 1 108 ? 5.665 -9.894 -15.518 1.00 87.56 108 PRO A C 1
ATOM 860 O O . PRO A 1 108 ? 4.831 -9.048 -15.871 1.00 87.56 108 PRO A O 1
ATOM 863 N N . ARG A 1 109 ? 5.364 -11.199 -15.517 1.00 90.75 109 ARG A N 1
ATOM 864 C CA . ARG A 1 109 ? 4.028 -11.726 -15.830 1.00 90.75 109 ARG A CA 1
ATOM 865 C C . ARG A 1 109 ? 3.083 -11.655 -14.639 1.00 90.75 109 ARG A C 1
ATOM 867 O O . ARG A 1 109 ? 1.883 -11.539 -14.867 1.00 90.75 109 ARG A O 1
ATOM 874 N N . ARG A 1 110 ? 3.603 -11.652 -13.406 1.00 94.38 110 ARG A N 1
ATOM 875 C CA . ARG A 1 110 ? 2.795 -11.537 -12.180 1.00 94.38 110 ARG A CA 1
ATOM 876 C C . ARG A 1 110 ? 1.942 -10.269 -12.211 1.00 94.38 110 ARG A C 1
ATOM 878 O O . ARG A 1 110 ? 2.395 -9.222 -12.681 1.00 94.38 110 ARG A O 1
ATOM 885 N N . GLY A 1 111 ? 0.714 -10.339 -11.710 1.00 94.75 111 GLY A N 1
ATOM 886 C CA . GLY A 1 111 ? -0.179 -9.183 -11.664 1.00 94.75 111 GLY A CA 1
ATOM 887 C C . GLY A 1 111 ? -1.182 -9.254 -10.522 1.00 94.75 111 GLY A C 1
ATOM 888 O O . GLY A 1 111 ? -1.365 -10.281 -9.878 1.00 94.75 111 GLY A O 1
ATOM 889 N N . LEU A 1 112 ? -1.873 -8.145 -10.277 1.00 97.56 112 LEU A N 1
ATOM 890 C CA . LEU A 1 112 ? -2.923 -8.057 -9.260 1.00 97.56 112 LEU A CA 1
ATOM 891 C C . LEU A 1 112 ? -4.220 -8.736 -9.707 1.00 97.56 112 LEU A C 1
ATOM 893 O O . LEU A 1 112 ? -5.130 -8.902 -8.900 1.00 97.56 112 LEU A O 1
ATOM 897 N N . VAL A 1 113 ? -4.308 -9.158 -10.972 1.00 96.56 113 VAL A N 1
ATOM 898 C CA . VAL A 1 113 ? -5.408 -10.004 -11.457 1.00 96.56 113 VAL A CA 1
ATOM 899 C C . VAL A 1 113 ? -5.449 -11.340 -10.721 1.00 96.56 113 VAL A C 1
ATOM 901 O O . VAL A 1 113 ? -6.540 -11.830 -10.429 1.00 96.56 113 VAL A O 1
ATOM 904 N N . ASP A 1 114 ? -4.274 -11.842 -10.337 1.00 95.25 114 ASP A N 1
ATOM 905 C CA . ASP A 1 114 ? -4.091 -13.110 -9.638 1.00 95.25 114 ASP A CA 1
ATOM 906 C C . ASP A 1 114 ? -4.455 -13.014 -8.143 1.00 95.25 114 ASP A C 1
ATOM 908 O O . ASP A 1 114 ? -4.606 -14.036 -7.480 1.00 95.25 114 ASP A O 1
ATOM 912 N N . LEU A 1 115 ? -4.615 -11.798 -7.593 1.00 97.19 115 LEU A N 1
ATOM 913 C CA . LEU A 1 115 ? -4.946 -11.589 -6.180 1.00 97.19 115 LEU A CA 1
ATOM 914 C C . LEU A 1 115 ? -6.284 -12.279 -5.842 1.00 97.19 115 LEU A C 1
ATOM 916 O O . LEU A 1 115 ? -7.282 -11.972 -6.494 1.00 97.19 115 LEU A O 1
ATOM 920 N N . PRO A 1 116 ? -6.365 -13.155 -4.827 1.00 96.81 116 PRO A N 1
ATOM 921 C CA . PRO A 1 116 ? -7.615 -13.808 -4.462 1.00 96.81 116 PRO A CA 1
ATOM 922 C C . PRO A 1 116 ? -8.655 -12.809 -3.946 1.00 96.81 116 PRO A C 1
ATOM 924 O O . PRO A 1 116 ? -8.355 -11.979 -3.086 1.00 96.81 116 PRO A O 1
ATOM 927 N N . SER A 1 117 ? -9.890 -12.929 -4.440 1.00 96.25 117 SER A N 1
ATOM 928 C CA . SER A 1 117 ? -11.076 -12.217 -3.941 1.00 96.25 117 SER A CA 1
ATOM 929 C C . SER A 1 117 ? -11.215 -12.273 -2.415 1.00 96.25 117 SER A C 1
ATOM 931 O O . SER A 1 117 ? -11.398 -11.237 -1.781 1.00 96.25 117 SER A O 1
ATOM 933 N N . GLU A 1 118 ? -10.980 -13.452 -1.825 1.00 96.62 118 GLU A N 1
ATOM 934 C CA . GLU A 1 118 ? -11.049 -13.694 -0.374 1.00 96.62 118 GLU A CA 1
ATOM 935 C C . GLU A 1 118 ? -10.199 -12.702 0.439 1.00 96.62 118 GLU A C 1
ATOM 937 O O . GLU A 1 118 ? -10.617 -12.259 1.502 1.00 96.62 118 GLU A O 1
ATOM 942 N N . LEU A 1 119 ? -9.015 -12.306 -0.046 1.00 97.69 119 LEU A N 1
ATOM 943 C CA . LEU A 1 119 ? -8.142 -11.380 0.690 1.00 97.69 119 LEU A CA 1
ATOM 944 C C . LEU A 1 119 ? -8.697 -9.955 0.716 1.00 97.69 119 LEU A C 1
ATOM 946 O O . LEU A 1 119 ? -8.518 -9.227 1.699 1.00 97.69 119 LEU A O 1
ATOM 950 N N . VAL A 1 120 ? -9.360 -9.559 -0.371 1.00 98.19 120 VAL A N 1
ATOM 951 C CA . VAL A 1 120 ? -10.017 -8.257 -0.491 1.00 98.19 120 VAL A CA 1
ATOM 952 C C . VAL A 1 120 ? -11.249 -8.234 0.408 1.00 98.19 120 VAL A C 1
ATOM 954 O O . VAL A 1 120 ? -11.350 -7.341 1.243 1.00 98.19 120 VAL A O 1
ATOM 957 N N . GLU A 1 121 ? -12.118 -9.242 0.302 1.00 97.69 121 GLU A N 1
ATOM 958 C CA . GLU A 1 121 ? -13.320 -9.400 1.137 1.00 97.69 121 GLU A CA 1
ATOM 959 C C . GLU A 1 121 ? -12.973 -9.448 2.626 1.00 97.69 121 GLU A C 1
ATOM 961 O O . GLU A 1 121 ? -13.443 -8.609 3.385 1.00 97.69 121 GLU A O 1
ATOM 966 N N . HIS A 1 122 ? -12.053 -10.332 3.031 1.00 96.50 122 HIS A N 1
ATOM 967 C CA . HIS A 1 122 ? -11.610 -10.448 4.422 1.00 96.50 122 HIS A CA 1
ATOM 968 C C . HIS A 1 122 ? -11.143 -9.105 4.994 1.00 96.50 122 HIS A C 1
ATOM 970 O O . HIS A 1 122 ? -11.404 -8.779 6.151 1.00 96.50 122 HIS A O 1
ATOM 976 N N . THR A 1 123 ? -10.429 -8.314 4.189 1.00 97.50 123 THR A N 1
ATOM 977 C CA . THR A 1 123 ? -9.951 -7.001 4.626 1.00 97.50 123 THR A CA 1
ATOM 978 C C . THR A 1 123 ? -11.100 -6.004 4.743 1.00 97.50 123 THR A C 1
ATOM 980 O O . THR A 1 123 ? -11.200 -5.331 5.762 1.00 97.50 123 THR A O 1
ATOM 983 N N . LEU A 1 124 ? -11.981 -5.918 3.748 1.00 97.94 124 LEU A N 1
ATOM 984 C CA . LEU A 1 124 ? -13.135 -5.015 3.789 1.00 97.94 124 LEU A CA 1
ATOM 985 C C . LEU A 1 124 ? -14.056 -5.331 4.975 1.00 97.94 124 LEU A C 1
ATOM 987 O O . LEU A 1 124 ? -14.425 -4.421 5.718 1.00 97.94 124 LEU A O 1
ATOM 991 N N . ASP A 1 125 ? -14.337 -6.612 5.213 1.00 96.44 125 ASP A N 1
ATOM 992 C CA . ASP A 1 125 ? -15.170 -7.084 6.321 1.00 96.44 125 ASP A CA 1
ATOM 993 C C . ASP A 1 125 ? -14.547 -6.748 7.679 1.00 96.44 125 ASP A C 1
ATOM 995 O O . ASP A 1 125 ? -15.228 -6.240 8.575 1.00 96.44 125 ASP A O 1
ATOM 999 N N . HIS A 1 126 ? -13.233 -6.963 7.829 1.00 94.94 126 HIS A N 1
ATOM 1000 C CA . HIS A 1 126 ? -12.507 -6.623 9.054 1.00 94.94 126 HIS A CA 1
ATOM 1001 C C . HIS A 1 126 ? -12.635 -5.133 9.404 1.00 94.94 126 HIS A C 1
ATOM 1003 O O . HIS A 1 126 ? -12.791 -4.778 10.573 1.00 94.94 126 HIS A O 1
ATOM 1009 N N . PHE A 1 127 ? -12.607 -4.262 8.391 1.00 96.19 127 PHE A N 1
ATOM 1010 C CA . PHE A 1 127 ? -12.746 -2.813 8.548 1.00 96.19 127 PHE A CA 1
ATOM 1011 C C . PHE A 1 127 ? -14.197 -2.313 8.433 1.00 96.19 127 PHE A C 1
ATOM 1013 O O . PHE A 1 127 ? -14.428 -1.114 8.585 1.00 96.19 127 PHE A O 1
ATOM 1020 N N . ARG A 1 128 ? -15.175 -3.211 8.236 1.00 97.00 128 ARG A N 1
ATOM 1021 C CA . ARG A 1 128 ? -16.609 -2.907 8.067 1.00 97.00 128 ARG A CA 1
ATOM 1022 C C . ARG A 1 128 ? -16.879 -1.894 6.952 1.00 97.00 128 ARG A C 1
ATOM 1024 O O . ARG A 1 128 ? -17.608 -0.924 7.147 1.00 9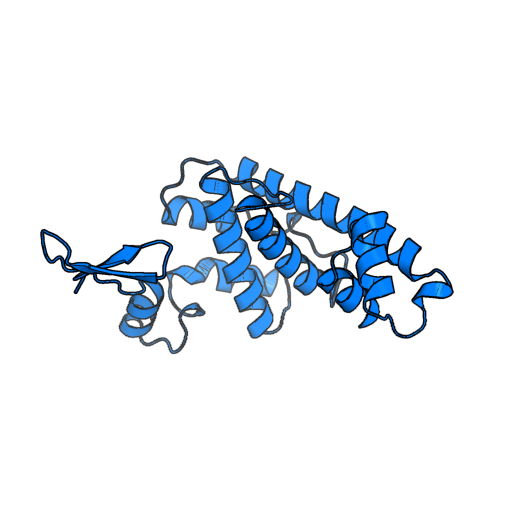7.00 128 ARG A O 1
ATOM 1031 N N . GLN A 1 129 ? -16.243 -2.098 5.806 1.00 97.50 129 GLN A N 1
ATOM 1032 C CA . GLN A 1 129 ? -16.376 -1.224 4.646 1.00 97.50 129 GLN A CA 1
ATOM 1033 C C . GLN A 1 129 ? -17.403 -1.798 3.667 1.00 97.50 129 GLN A C 1
ATOM 1035 O O . GLN A 1 129 ? -17.247 -2.917 3.195 1.00 97.50 129 GLN A O 1
ATOM 1040 N N . ASP A 1 130 ? -18.410 -1.002 3.302 1.00 94.56 130 ASP A N 1
ATOM 1041 C CA . ASP A 1 130 ? -19.502 -1.432 2.407 1.00 94.56 130 ASP A CA 1
ATOM 1042 C C . ASP A 1 130 ? -19.099 -1.492 0.918 1.00 94.56 130 ASP A C 1
ATOM 1044 O O . ASP A 1 130 ? -19.889 -1.880 0.053 1.00 94.56 130 ASP A O 1
ATOM 1048 N N . THR A 1 131 ? -17.877 -1.068 0.583 1.00 94.94 131 THR A N 1
ATOM 1049 C CA . THR A 1 131 ? -17.373 -1.111 -0.794 1.00 94.94 131 THR A CA 1
ATOM 1050 C C . THR A 1 131 ? -17.252 -2.562 -1.252 1.00 94.94 131 THR A C 1
ATOM 1052 O O . THR A 1 131 ? -16.546 -3.347 -0.637 1.00 94.94 131 THR A O 1
ATOM 1055 N N . GLY A 1 132 ? -17.879 -2.919 -2.376 1.00 92.81 132 GLY A N 1
ATOM 1056 C CA . GLY A 1 132 ? -17.746 -4.261 -2.946 1.00 92.81 132 GLY A CA 1
ATOM 1057 C C . GLY A 1 132 ? -16.328 -4.556 -3.453 1.00 92.81 132 GLY A C 1
ATOM 1058 O O . GLY A 1 132 ? -15.659 -3.682 -4.014 1.00 92.81 132 GLY A O 1
ATOM 1059 N N . GLN A 1 133 ? -15.888 -5.811 -3.325 1.00 96.31 133 GLN A N 1
ATOM 1060 C CA . GLN A 1 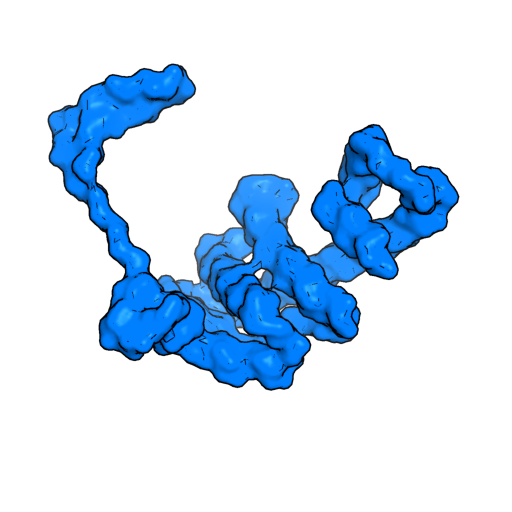133 ? -14.560 -6.254 -3.772 1.00 96.31 133 GLN A CA 1
ATOM 1061 C C . GLN A 1 133 ? -14.253 -5.918 -5.240 1.00 96.31 133 GLN A C 1
ATOM 1063 O O . GLN A 1 133 ? -13.109 -5.612 -5.577 1.00 96.31 133 GLN A O 1
ATOM 1068 N N . ASP A 1 134 ? -15.267 -5.925 -6.110 1.00 97.50 134 ASP A N 1
ATOM 1069 C CA . ASP A 1 134 ? -15.108 -5.669 -7.542 1.00 97.50 134 ASP A CA 1
ATOM 1070 C C . ASP A 1 134 ? -14.624 -4.246 -7.809 1.00 97.50 134 ASP A C 1
ATOM 1072 O O . ASP A 1 134 ? -13.799 -4.022 -8.697 1.00 97.50 134 ASP A O 1
ATOM 1076 N N . GLU A 1 135 ? -15.073 -3.284 -6.998 1.00 97.56 135 GLU A N 1
ATOM 1077 C CA . GLU A 1 135 ? -14.615 -1.902 -7.094 1.00 97.56 135 GLU A CA 1
ATOM 1078 C C . GLU A 1 135 ? -13.138 -1.793 -6.723 1.00 97.56 135 GLU A C 1
ATOM 1080 O O . GLU A 1 135 ? -12.355 -1.165 -7.440 1.00 97.56 135 GLU A O 1
ATOM 1085 N N . VAL A 1 136 ? -12.735 -2.450 -5.634 1.00 98.50 136 VAL A N 1
ATOM 1086 C CA . VAL A 1 136 ? -11.339 -2.463 -5.192 1.00 98.50 136 VAL A CA 1
ATOM 1087 C C . VAL A 1 136 ? -10.452 -3.111 -6.251 1.00 98.50 136 VAL A C 1
ATOM 1089 O O . VAL A 1 136 ? -9.452 -2.519 -6.668 1.00 98.50 136 VAL A O 1
ATOM 1092 N N . ARG A 1 137 ? -10.848 -4.288 -6.750 1.00 98.25 137 ARG A N 1
ATOM 1093 C CA . ARG A 1 137 ? -10.139 -5.000 -7.821 1.00 98.25 137 ARG A CA 1
ATOM 1094 C C . ARG A 1 137 ? -10.011 -4.135 -9.067 1.00 98.25 137 ARG A C 1
ATOM 1096 O O . ARG A 1 137 ? -8.916 -4.022 -9.615 1.00 98.25 137 ARG A O 1
ATOM 1103 N N . ARG A 1 138 ? -11.088 -3.472 -9.494 1.00 98.50 138 ARG A N 1
ATOM 1104 C CA . ARG A 1 138 ? -11.074 -2.566 -10.650 1.00 98.50 138 ARG A CA 1
ATOM 1105 C C . ARG A 1 138 ? -10.029 -1.465 -10.489 1.00 98.50 138 ARG A C 1
ATOM 1107 O O . ARG A 1 138 ? -9.230 -1.255 -11.399 1.00 98.50 138 ARG A O 1
ATOM 1114 N N . VAL A 1 139 ? -9.992 -0.805 -9.332 1.00 98.69 139 VAL A N 1
ATOM 1115 C CA . VAL A 1 139 ? -9.035 0.278 -9.053 1.00 98.69 139 VAL A CA 1
ATOM 1116 C C . VAL A 1 139 ? -7.589 -0.224 -9.050 1.00 98.69 139 VAL A C 1
ATOM 1118 O O . VAL A 1 139 ? -6.721 0.423 -9.641 1.00 98.69 139 VAL A O 1
ATOM 1121 N N . LEU A 1 140 ? -7.327 -1.375 -8.424 1.00 98.69 140 LEU A N 1
ATOM 1122 C CA . LEU A 1 140 ? -5.999 -1.995 -8.405 1.00 98.69 140 LEU A CA 1
ATOM 1123 C C . LEU A 1 140 ? -5.516 -2.327 -9.825 1.00 98.69 140 LEU A C 1
ATOM 1125 O O . LEU A 1 140 ? -4.405 -1.953 -10.207 1.00 98.69 140 LEU A O 1
ATOM 1129 N N . LEU A 1 141 ? -6.369 -2.966 -10.628 1.00 98.56 141 LEU A N 1
ATOM 1130 C CA . LEU A 1 141 ? -6.053 -3.355 -12.004 1.00 98.56 141 LEU A CA 1
ATOM 1131 C C . LEU A 1 141 ? -5.861 -2.151 -12.927 1.00 98.56 141 LEU A C 1
ATOM 1133 O O . LEU A 1 141 ? -4.992 -2.165 -13.800 1.00 98.56 141 LEU A O 1
ATOM 1137 N N . ASP A 1 142 ? -6.644 -1.091 -12.749 1.00 98.56 142 ASP A N 1
ATOM 1138 C CA . ASP A 1 142 ? -6.476 0.132 -13.528 1.00 98.56 142 ASP A CA 1
ATOM 1139 C C . ASP A 1 142 ? -5.142 0.815 -13.241 1.00 98.56 142 ASP A C 1
ATOM 1141 O O . ASP A 1 142 ? -4.477 1.278 -14.176 1.00 98.56 142 ASP A O 1
ATOM 1145 N N . GLU A 1 143 ? -4.713 0.849 -11.978 1.00 97.94 143 GLU A N 1
ATOM 1146 C CA . GLU A 1 143 ? -3.394 1.374 -11.635 1.00 97.94 143 GLU A CA 1
ATOM 1147 C C . GLU A 1 143 ? -2.270 0.473 -12.151 1.00 97.94 143 GLU A C 1
ATOM 1149 O O . GLU A 1 143 ? -1.298 0.994 -12.699 1.00 97.94 143 GLU A O 1
ATOM 1154 N N . GLU A 1 144 ? -2.418 -0.853 -12.087 1.00 97.81 144 GLU A N 1
ATOM 1155 C CA . GLU A 1 144 ? -1.460 -1.783 -12.691 1.00 97.81 144 GLU A CA 1
ATOM 1156 C C . GLU A 1 144 ? -1.274 -1.501 -14.187 1.00 97.81 144 GLU A C 1
ATOM 1158 O O . GLU A 1 144 ? -0.151 -1.297 -14.654 1.00 97.81 144 GLU A O 1
ATOM 1163 N N . ARG A 1 145 ? -2.372 -1.407 -14.948 1.00 97.81 145 ARG A N 1
ATOM 1164 C CA . ARG A 1 145 ? -2.336 -1.111 -16.390 1.00 97.81 145 ARG A CA 1
ATOM 1165 C C . ARG A 1 145 ? -1.675 0.237 -16.676 1.00 97.81 145 ARG A C 1
ATOM 1167 O O . ARG A 1 145 ? -0.911 0.365 -17.633 1.00 97.81 145 ARG A O 1
ATOM 1174 N N . ARG A 1 146 ? -1.972 1.264 -15.870 1.00 95.50 146 ARG A N 1
ATOM 1175 C CA . ARG A 1 146 ? -1.335 2.588 -15.987 1.00 95.50 146 ARG A CA 1
ATOM 1176 C C . ARG A 1 146 ? 0.160 2.508 -15.711 1.00 95.50 146 ARG A C 1
ATOM 1178 O O . ARG A 1 146 ? 0.928 3.172 -16.406 1.00 95.50 146 ARG A O 1
ATOM 1185 N N . PHE A 1 147 ? 0.567 1.712 -14.727 1.00 93.19 147 PHE A N 1
ATOM 1186 C CA . PHE A 1 147 ? 1.965 1.576 -14.359 1.00 93.19 147 PHE A CA 1
ATOM 1187 C C . PHE A 1 147 ? 2.762 0.784 -15.399 1.00 93.19 147 PHE A C 1
ATOM 1189 O O . PHE A 1 147 ? 3.820 1.259 -15.803 1.00 93.19 147 PHE A O 1
ATOM 1196 N N . ARG A 1 148 ? 2.213 -0.312 -15.946 1.00 93.19 148 ARG A N 1
ATOM 1197 C CA . ARG A 1 148 ? 2.812 -1.036 -17.086 1.00 93.19 148 ARG A CA 1
ATOM 1198 C C . ARG A 1 148 ? 3.079 -0.101 -18.272 1.00 93.19 148 ARG A C 1
ATOM 1200 O O . ARG A 1 148 ? 4.215 0.006 -18.723 1.00 93.19 148 ARG A O 1
ATOM 1207 N N . ARG A 1 149 ? 2.083 0.697 -18.686 1.00 92.75 149 ARG A N 1
ATOM 1208 C CA . ARG A 1 149 ? 2.253 1.706 -19.756 1.00 92.75 149 ARG A CA 1
ATOM 1209 C C . ARG A 1 149 ? 3.283 2.787 -19.425 1.00 92.75 149 ARG A C 1
ATOM 1211 O O . ARG A 1 149 ? 3.862 3.397 -20.325 1.00 92.75 149 ARG A O 1
ATOM 1218 N N . LEU A 1 150 ? 3.466 3.119 -18.147 1.00 90.00 150 LEU A N 1
ATOM 1219 C CA . LEU A 1 150 ? 4.501 4.064 -17.733 1.00 90.00 150 LEU A CA 1
ATOM 1220 C C . LEU A 1 150 ? 5.892 3.432 -17.828 1.00 90.00 150 LEU A C 1
ATOM 1222 O O . LEU A 1 150 ? 6.794 4.089 -18.333 1.00 90.00 150 LEU A O 1
ATOM 1226 N N . LEU A 1 151 ? 6.049 2.177 -17.401 1.00 88.38 151 LEU A N 1
ATOM 1227 C CA . LEU A 1 151 ? 7.303 1.429 -17.510 1.00 88.38 151 LEU A CA 1
ATOM 1228 C C . LEU A 1 151 ? 7.724 1.221 -18.964 1.00 88.38 151 LEU A C 1
ATOM 1230 O O . LEU A 1 151 ? 8.876 1.473 -19.296 1.00 88.38 151 LEU A O 1
ATOM 1234 N N . GLU A 1 152 ? 6.803 0.821 -19.841 1.00 89.19 152 GLU A N 1
ATOM 1235 C CA . GLU A 1 152 ? 7.077 0.631 -21.274 1.00 89.19 152 GLU A CA 1
ATOM 1236 C C . GLU A 1 152 ? 7.611 1.915 -21.916 1.00 89.19 152 GLU A C 1
ATOM 1238 O O . GLU A 1 152 ? 8.670 1.914 -22.546 1.00 89.19 152 GLU A O 1
ATOM 1243 N N . ARG A 1 153 ? 6.925 3.042 -21.683 1.00 88.62 153 ARG A N 1
ATOM 1244 C CA . ARG A 1 153 ? 7.395 4.359 -22.133 1.00 88.62 153 ARG A CA 1
ATOM 1245 C C . ARG A 1 153 ? 8.721 4.739 -21.476 1.00 88.62 153 ARG A C 1
ATOM 1247 O O . ARG A 1 153 ? 9.598 5.270 -22.147 1.00 88.62 153 ARG A O 1
ATOM 1254 N N . GLY A 1 154 ? 8.881 4.451 -20.185 1.00 88.06 154 GLY A N 1
ATOM 1255 C CA . GLY A 1 154 ? 10.100 4.719 -19.426 1.00 88.06 154 GLY A CA 1
ATOM 1256 C C . GLY A 1 154 ? 11.318 4.008 -20.001 1.00 88.06 154 GLY A C 1
ATOM 1257 O O . GLY A 1 154 ? 12.325 4.656 -20.269 1.00 88.06 154 GLY A O 1
ATOM 1258 N N . ARG A 1 155 ? 11.201 2.709 -20.290 1.00 87.88 155 ARG A N 1
ATOM 1259 C CA . ARG A 1 155 ? 12.251 1.904 -20.930 1.00 87.88 155 ARG A CA 1
ATOM 1260 C C . ARG A 1 155 ? 12.621 2.453 -22.309 1.00 87.88 155 ARG A C 1
ATOM 1262 O O . ARG A 1 155 ? 13.801 2.618 -22.598 1.00 87.88 155 ARG A O 1
ATOM 1269 N N . GLN A 1 156 ? 11.635 2.821 -23.130 1.00 89.19 156 GLN A N 1
ATOM 1270 C CA . GLN A 1 156 ? 11.889 3.442 -24.439 1.00 89.19 156 GLN A CA 1
ATOM 1271 C C . GLN A 1 156 ? 12.625 4.785 -24.328 1.00 89.19 156 GLN A C 1
ATOM 1273 O O . GLN A 1 156 ? 13.493 5.091 -25.144 1.00 89.19 156 GLN A O 1
ATOM 1278 N N . VAL A 1 157 ? 12.289 5.598 -23.323 1.00 89.31 157 VAL A N 1
ATOM 1279 C CA . VAL A 1 157 ? 12.970 6.872 -23.068 1.00 89.31 157 VAL A CA 1
ATOM 1280 C C . VAL A 1 157 ? 14.399 6.627 -22.584 1.00 89.31 157 VAL A C 1
ATOM 1282 O O . VAL A 1 157 ? 15.322 7.211 -23.144 1.00 89.31 157 VAL A O 1
ATOM 1285 N N . LEU A 1 158 ? 14.595 5.750 -21.597 1.00 89.00 158 LEU A N 1
ATOM 1286 C CA . LEU A 1 158 ? 15.903 5.461 -20.999 1.00 89.00 158 LEU A CA 1
ATOM 1287 C C . LEU A 1 158 ? 16.863 4.738 -21.953 1.00 89.00 158 LEU A C 1
ATOM 1289 O O . LEU A 1 158 ? 18.073 4.884 -21.817 1.00 89.00 158 LEU A O 1
ATOM 1293 N N . ALA A 1 159 ? 16.348 4.038 -22.967 1.00 89.94 159 ALA A N 1
ATOM 1294 C CA . ALA A 1 159 ? 17.165 3.427 -24.012 1.00 89.94 159 ALA A CA 1
ATOM 1295 C C . ALA A 1 159 ? 17.907 4.453 -24.894 1.00 89.94 159 ALA A C 1
ATOM 1297 O O . ALA A 1 159 ? 18.830 4.081 -25.618 1.00 89.94 159 ALA A O 1
ATOM 1298 N N . ARG A 1 160 ? 17.540 5.744 -24.855 1.00 90.19 160 ARG A N 1
ATOM 1299 C CA . ARG A 1 160 ? 18.210 6.791 -25.644 1.00 90.19 160 ARG A CA 1
ATOM 1300 C C . ARG A 1 160 ? 19.661 6.986 -25.173 1.00 90.19 160 ARG A C 1
ATOM 1302 O O . ARG A 1 160 ? 19.882 7.055 -23.964 1.00 90.19 160 ARG A O 1
ATOM 1309 N N . PRO A 1 161 ? 20.633 7.217 -26.081 1.00 89.25 161 PRO A N 1
ATOM 1310 C CA . PRO A 1 161 ? 22.054 7.341 -25.724 1.00 89.25 161 PRO A CA 1
ATOM 1311 C C . PRO A 1 161 ? 22.348 8.346 -24.599 1.00 89.25 161 PRO A C 1
ATOM 1313 O O . PRO A 1 161 ? 23.202 8.104 -23.751 1.00 89.25 161 PRO A O 1
ATOM 1316 N N . ARG A 1 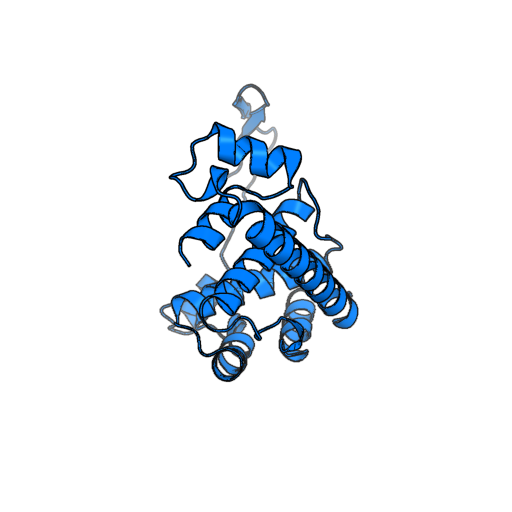162 ? 21.581 9.446 -24.533 1.00 87.62 162 ARG A N 1
ATOM 1317 C CA . ARG A 1 162 ? 21.691 10.470 -23.480 1.00 87.62 162 ARG A CA 1
ATOM 1318 C C . ARG A 1 162 ? 21.536 9.912 -22.057 1.00 87.62 162 ARG A C 1
ATOM 1320 O O . ARG A 1 162 ? 22.143 10.466 -21.146 1.00 87.62 162 ARG A O 1
ATOM 1327 N N . PHE A 1 163 ? 20.735 8.864 -21.861 1.00 89.44 163 PHE A N 1
ATOM 1328 C CA . PHE A 1 163 ? 20.380 8.333 -20.539 1.00 89.44 163 PHE A CA 1
ATOM 1329 C C . PHE A 1 163 ? 21.101 7.026 -20.181 1.00 89.44 163 PHE A C 1
ATOM 1331 O O . PHE A 1 163 ? 20.920 6.513 -19.079 1.00 89.44 163 PHE A O 1
ATOM 1338 N N . GLN A 1 164 ? 21.962 6.518 -21.070 1.00 85.94 164 GLN A N 1
ATOM 1339 C CA . GLN A 1 164 ? 22.771 5.323 -20.807 1.00 85.94 164 GLN A CA 1
ATOM 1340 C C . GLN A 1 164 ? 24.006 5.616 -19.934 1.00 85.94 164 GLN A C 1
ATOM 1342 O O . GLN A 1 164 ? 24.548 4.720 -19.294 1.00 85.94 164 GLN A O 1
ATOM 1347 N N . ARG A 1 165 ? 24.414 6.885 -19.817 1.00 88.69 165 ARG A N 1
ATOM 1348 C CA . ARG A 1 165 ? 25.420 7.347 -18.841 1.00 88.69 165 ARG A CA 1
ATOM 1349 C C . ARG A 1 165 ? 24.830 7.470 -17.425 1.00 88.69 165 ARG A C 1
ATOM 1351 O O . ARG A 1 165 ? 23.605 7.465 -17.294 1.00 88.69 165 ARG A O 1
ATOM 1358 N N . PRO A 1 166 ? 25.635 7.605 -16.353 1.00 89.56 166 PRO A N 1
ATOM 1359 C CA . PRO A 1 166 ? 25.117 7.990 -15.038 1.00 89.56 166 PRO A CA 1
ATOM 1360 C C . PRO A 1 166 ? 24.220 9.236 -15.137 1.00 89.56 166 PRO A C 1
ATOM 1362 O O . PRO A 1 166 ? 24.567 10.200 -15.829 1.00 89.56 166 PRO A O 1
ATOM 1365 N N . LEU A 1 167 ? 23.041 9.182 -14.507 1.00 89.56 167 LEU A N 1
ATOM 1366 C CA . LEU A 1 167 ? 22.077 10.288 -14.529 1.00 89.56 167 LEU A CA 1
ATOM 1367 C C . LEU A 1 167 ? 22.435 11.296 -13.442 1.00 89.56 167 LEU A C 1
ATOM 1369 O O . LEU A 1 167 ? 22.616 10.918 -12.286 1.00 89.56 167 LEU A O 1
ATOM 1373 N N . GLY A 1 168 ? 22.504 12.570 -13.821 1.00 91.75 168 GLY A N 1
ATOM 1374 C CA . GLY A 1 168 ? 22.540 13.671 -12.862 1.00 91.75 168 GLY A CA 1
ATOM 1375 C C . GLY A 1 168 ? 21.132 14.085 -12.432 1.00 91.75 168 GLY A C 1
ATOM 1376 O O . GLY A 1 168 ? 20.137 13.642 -13.010 1.00 91.75 168 GLY A O 1
ATOM 1377 N N . GLU A 1 169 ? 21.043 14.991 -11.456 1.00 92.00 169 GLU A N 1
ATOM 1378 C CA . GLU A 1 169 ? 19.762 15.570 -11.017 1.00 92.00 169 GLU A CA 1
ATOM 1379 C C . GLU A 1 169 ? 18.989 16.224 -12.166 1.00 92.00 169 GLU A C 1
ATOM 1381 O O . GLU A 1 169 ? 17.775 16.079 -12.249 1.00 92.00 169 GLU A O 1
ATOM 1386 N N . GLU A 1 170 ? 19.681 16.880 -13.098 1.00 92.25 170 GLU A N 1
ATOM 1387 C CA . GLU A 1 170 ? 19.045 17.523 -14.251 1.00 92.25 170 GLU A CA 1
ATOM 1388 C C . GLU A 1 170 ? 18.363 16.509 -15.184 1.00 92.25 170 GLU A C 1
ATOM 1390 O O . GLU A 1 170 ? 17.260 16.753 -15.672 1.00 92.25 170 GLU A O 1
ATOM 1395 N N . ASP A 1 171 ? 18.967 15.333 -15.395 1.00 91.62 171 ASP A N 1
ATOM 1396 C CA . ASP A 1 171 ? 18.338 14.280 -16.195 1.00 91.62 171 ASP A CA 1
ATOM 1397 C C . ASP A 1 171 ? 17.130 13.684 -15.467 1.00 91.62 171 ASP A C 1
ATOM 1399 O O . ASP A 1 171 ? 16.104 13.430 -16.093 1.00 91.62 171 ASP A O 1
ATOM 1403 N N . LEU A 1 172 ? 17.223 13.490 -14.148 1.00 89.88 172 LEU A N 1
ATOM 1404 C CA . LEU A 1 172 ? 16.111 13.000 -13.330 1.00 89.88 172 LEU A CA 1
ATOM 1405 C C . LEU A 1 172 ? 14.946 13.997 -13.316 1.00 89.88 172 LEU A C 1
ATOM 1407 O O . LEU A 1 172 ? 13.792 13.587 -13.438 1.00 89.88 172 LEU A O 1
ATOM 1411 N N . HIS A 1 173 ? 15.245 15.293 -13.242 1.00 88.44 173 HIS A N 1
ATOM 1412 C CA . HIS A 1 173 ? 14.258 16.363 -13.338 1.00 88.44 173 HIS A CA 1
ATOM 1413 C C . HIS A 1 173 ? 13.603 16.392 -14.724 1.00 88.44 173 HIS A C 1
ATOM 1415 O O . HIS A 1 173 ? 12.381 16.391 -14.831 1.00 88.44 173 HIS A O 1
ATOM 1421 N N . TYR A 1 174 ? 14.395 16.305 -15.797 1.00 89.56 174 TYR A N 1
ATOM 1422 C CA . TYR A 1 174 ? 13.878 16.227 -17.164 1.00 89.56 174 TYR A CA 1
ATOM 1423 C C . TYR A 1 174 ? 12.971 15.005 -17.377 1.00 89.56 174 TYR A C 1
ATOM 1425 O O . TYR A 1 174 ? 11.890 15.124 -17.957 1.00 89.56 174 TYR A O 1
ATOM 1433 N N . LEU A 1 175 ? 13.388 13.825 -16.904 1.00 89.69 175 LEU A N 1
ATOM 1434 C CA . LEU A 1 175 ? 12.612 12.586 -17.002 1.00 89.69 175 LEU A CA 1
ATOM 1435 C C . LEU A 1 175 ? 11.293 12.686 -16.223 1.00 89.69 175 LEU A C 1
ATOM 1437 O O . LEU A 1 175 ? 10.262 12.202 -16.699 1.00 89.69 175 LEU A O 1
ATOM 1441 N N . HIS A 1 176 ? 11.302 13.356 -15.072 1.00 85.00 176 HIS A N 1
ATOM 1442 C CA . HIS A 1 176 ? 10.097 13.638 -14.305 1.00 85.00 176 HIS A CA 1
ATOM 1443 C C . HIS A 1 176 ? 9.166 14.614 -15.038 1.00 85.00 176 HIS A C 1
ATOM 1445 O O . HIS A 1 176 ? 8.019 14.264 -15.309 1.00 85.00 176 HIS A O 1
ATOM 1451 N N . ASP A 1 177 ? 9.652 15.792 -15.422 1.00 84.75 177 ASP A N 1
ATOM 1452 C CA . ASP A 1 177 ? 8.806 16.873 -15.940 1.00 84.75 177 ASP A CA 1
ATOM 1453 C C . ASP A 1 177 ? 8.337 16.629 -17.376 1.00 84.75 177 ASP A C 1
ATOM 1455 O O . ASP A 1 177 ? 7.192 16.914 -17.723 1.00 84.75 177 ASP A O 1
ATOM 1459 N N . THR A 1 178 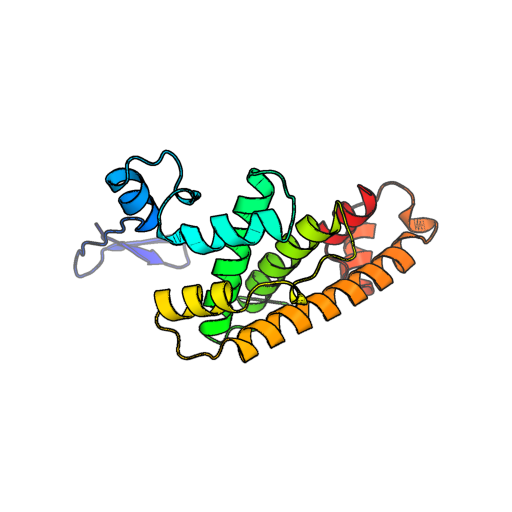? 9.201 16.054 -18.216 1.00 86.12 178 THR A N 1
ATOM 1460 C CA . THR A 1 178 ? 8.903 15.836 -19.641 1.00 86.12 178 THR A CA 1
ATOM 1461 C C . THR A 1 178 ? 8.228 14.492 -19.886 1.00 86.12 178 THR A C 1
ATOM 1463 O O . THR A 1 178 ? 7.351 14.372 -20.742 1.00 86.12 178 THR A O 1
ATOM 1466 N N . HIS A 1 179 ? 8.643 13.454 -19.156 1.00 82.31 179 HIS A N 1
ATOM 1467 C CA . HIS A 1 179 ? 8.194 12.083 -19.403 1.00 82.31 179 HIS A CA 1
ATOM 1468 C C . HIS A 1 179 ? 7.321 11.511 -18.280 1.00 82.31 179 HIS A C 1
ATOM 1470 O O . HIS A 1 179 ? 6.777 10.413 -18.432 1.00 82.31 179 HIS A O 1
ATOM 1476 N N . GLY A 1 180 ? 7.126 12.248 -17.182 1.00 78.50 180 GLY A N 1
ATOM 1477 C CA . GLY A 1 180 ? 6.324 11.802 -16.047 1.00 78.50 180 GLY A CA 1
ATOM 1478 C C . GLY A 1 180 ? 6.936 10.607 -15.319 1.00 78.50 180 GLY A C 1
ATOM 1479 O O . GLY A 1 180 ? 6.188 9.843 -14.705 1.00 78.50 180 GLY A O 1
ATOM 1480 N N . LEU A 1 181 ? 8.253 10.394 -15.439 1.00 83.06 181 LEU A N 1
ATOM 1481 C CA . LEU A 1 181 ? 8.984 9.277 -14.840 1.00 83.06 181 LEU A CA 1
ATOM 1482 C C . LEU A 1 181 ? 9.531 9.709 -13.471 1.00 83.06 181 LEU A C 1
ATOM 1484 O O . LEU A 1 181 ? 10.484 10.484 -13.417 1.00 83.06 181 LEU A O 1
ATOM 1488 N N . PRO A 1 182 ? 8.957 9.233 -12.351 1.00 78.00 182 PRO A N 1
ATOM 1489 C CA . PRO A 1 182 ? 9.458 9.575 -11.025 1.00 78.00 182 PRO A CA 1
ATOM 1490 C C . PRO A 1 182 ? 10.884 9.063 -10.819 1.00 78.00 182 PRO A C 1
ATOM 1492 O O . PRO A 1 182 ? 11.231 7.997 -11.325 1.00 78.00 182 PRO A O 1
ATOM 1495 N N . ARG A 1 183 ? 11.675 9.771 -10.005 1.00 82.94 183 ARG A N 1
ATOM 1496 C CA . ARG A 1 183 ? 13.051 9.388 -9.641 1.00 82.94 183 ARG A CA 1
ATOM 1497 C C . ARG A 1 183 ? 13.156 7.919 -9.229 1.00 82.94 183 ARG A C 1
ATOM 1499 O O . ARG A 1 183 ? 13.953 7.185 -9.800 1.00 82.94 183 ARG A O 1
ATOM 1506 N N . ASP A 1 184 ? 12.293 7.489 -8.312 1.00 72.06 184 ASP A N 1
ATOM 1507 C CA . ASP A 1 184 ? 12.265 6.114 -7.799 1.00 72.06 184 ASP A CA 1
ATOM 1508 C C . ASP A 1 184 ? 12.058 5.082 -8.921 1.00 72.06 184 ASP A C 1
ATOM 1510 O O . ASP A 1 184 ? 12.690 4.029 -8.928 1.00 72.06 184 ASP A O 1
ATOM 1514 N N . LEU A 1 185 ? 11.216 5.410 -9.910 1.00 76.44 185 LEU A N 1
ATOM 1515 C CA . LEU A 1 185 ? 10.967 4.554 -11.068 1.00 76.44 185 LEU A CA 1
ATOM 1516 C C . LEU A 1 185 ? 12.197 4.460 -11.970 1.00 76.44 185 LEU A C 1
ATOM 1518 O O . LEU A 1 185 ? 12.564 3.371 -12.403 1.00 76.44 185 LEU A O 1
ATOM 1522 N N . VAL A 1 186 ? 12.821 5.602 -12.256 1.00 83.94 186 VAL A N 1
ATOM 1523 C CA . VAL A 1 186 ? 14.012 5.671 -13.107 1.00 83.94 186 VAL A CA 1
ATOM 1524 C C . VAL A 1 186 ? 15.146 4.849 -12.507 1.00 83.94 186 VAL A C 1
ATOM 1526 O O . VAL A 1 186 ? 15.775 4.088 -13.231 1.00 83.94 186 VAL A O 1
ATOM 1529 N N . LEU A 1 187 ? 15.379 4.969 -11.199 1.00 81.38 187 LEU A N 1
ATOM 1530 C CA . LEU A 1 187 ? 16.406 4.189 -10.512 1.00 81.38 187 LEU A CA 1
ATOM 1531 C C . LEU A 1 187 ? 16.091 2.690 -10.562 1.00 81.38 187 LEU A C 1
ATOM 1533 O O . LEU A 1 187 ? 16.951 1.919 -10.972 1.00 81.38 187 LEU A O 1
ATOM 1537 N N . SER A 1 188 ? 14.842 2.294 -10.281 1.00 73.81 188 SER A N 1
ATOM 1538 C CA . SER A 1 188 ? 14.444 0.879 -10.341 1.00 73.81 188 SER A CA 1
ATOM 1539 C C . SER A 1 188 ? 14.631 0.246 -11.727 1.00 73.81 188 SER A C 1
ATOM 1541 O O . SER A 1 188 ? 15.024 -0.906 -11.823 1.00 73.81 188 SER A O 1
ATOM 1543 N N . LEU A 1 189 ? 14.407 1.006 -12.805 1.00 78.69 189 LEU A N 1
ATOM 1544 C CA . LEU A 1 189 ? 14.569 0.539 -14.187 1.00 78.69 189 LEU A CA 1
ATOM 1545 C C . LEU A 1 189 ? 16.031 0.436 -14.651 1.00 78.69 189 LEU A C 1
ATOM 1547 O O . LEU A 1 189 ? 16.271 -0.059 -15.747 1.00 78.69 189 LEU A O 1
ATOM 1551 N N . ARG A 1 190 ? 16.983 0.985 -13.888 1.00 76.50 190 ARG A N 1
ATOM 1552 C CA . ARG A 1 190 ? 18.419 0.980 -14.217 1.00 76.50 190 ARG A CA 1
ATOM 1553 C C . ARG A 1 190 ? 19.238 0.001 -13.383 1.00 76.50 190 ARG A C 1
ATOM 1555 O O . ARG A 1 190 ? 20.400 -0.216 -13.712 1.00 76.50 190 ARG A O 1
ATOM 1562 N N . GLU A 1 191 ? 18.672 -0.483 -12.283 1.00 63.66 191 GLU A N 1
ATOM 1563 C CA . GLU A 1 191 ? 19.255 -1.552 -11.467 1.00 63.66 191 GLU A CA 1
ATOM 1564 C C . GLU A 1 191 ? 19.002 -2.947 -12.079 1.00 63.66 191 GLU A C 1
ATOM 1566 O O . GLU A 1 191 ? 19.697 -3.889 -11.703 1.00 63.66 191 GLU A O 1
ATOM 1571 N N . GLU A 1 192 ? 18.054 -3.056 -13.026 1.00 52.44 192 GLU A N 1
ATOM 1572 C CA . GLU A 1 192 ? 17.901 -4.177 -13.981 1.00 52.44 192 GLU A CA 1
ATOM 1573 C C . GLU A 1 192 ? 18.993 -4.149 -15.065 1.00 52.44 192 GLU A C 1
ATOM 1575 O O . GLU A 1 192 ? 19.548 -5.232 -15.364 1.00 52.44 192 GLU A O 1
#

Organism: Streptomyces venezuelae (strain ATCC 10712 / CBS 650.69 / DSM 40230 / JCM 4526 / NBRC 13096 / PD 04745) (NCBI:txid953739)

pLDDT: mean 93.34, std 6.42, range [52.44, 98.69]

Sequence (192 aa):
MMRHRRLDDGSLVPLPQRNVDTGLGLERLASLLQGKSSVFDCDVFDPWRRLLPGLWPLEETSLRLVSDHLRSAVVVIGDGVRPGATGRGYVLRRLIRRVLTVLWRDDPRRGLVDLPSELVEHTLDHFRQDTGQDEVRRVLLDEERRFRRLLERGRQVLARPRFQRPLGEEDLHYLHDTHGLPRDLVLSLREE

InterPro domains:
  IPR002318 Alanine-tRNA ligase, class IIc [PR00980] (21-34)
  IPR002318 Alanine-tRNA ligase, class IIc [PR00980] (64-80)
  IPR002318 Alanine-tRNA ligase, class IIc [PR00980] (88-101)
  IPR018162 Alanine-tRNA ligase, class IIc, anti-codon-binding domain superfamily [SSF101353] (41-192)
  IPR018164 Alanyl-tRNA synthetase, class IIc, N-terminal [PF01411] (3-191)
  IPR018165 Alanyl-tRNA synthetase, class IIc, core domain [PS50860] (1-192)
  IPR045864 Class II Aminoacyl-tRNA synthetase/Biotinyl protein ligase (BPL) and lipoyl protein ligase (LPL) [G3DSA:3.30.930.10] (1-37)
  IPR045864 Class II Aminoacyl-tRNA synthetase/Biotinyl protein ligase (BPL) and lipoyl protein ligase (LPL) [SSF55681] (2-40)
  IPR050058 Alanine--tRNA ligase [PTHR11777] (2-191)

Secondary structure (DSSP, 8-state):
-EEEEEPTTS-EEEEEEEE------HHHHHHHHTT-SSGGGSGGGHHHHHHHHHHS---HHHHHHHHHHHHHHHHHHHTT----SSHHHHHHHHHHHHHHHHHHHH-TT--GGGS-HHHHHHHHHHTT----HHHHHHHHHHHHHHHHHHHHHHHHHHTSHHHHSPPPHHHHHHHHHHH---HHHHHHTT--

Radius of gyration: 20.64 Å; chains: 1; bounding box: 45×49×55 Å